Protein AF-A0A4C1TNI6-F1 (afdb_monomer)

Mean predicted aligned error: 6.92 Å

Radius of gyration: 25.31 Å; Cα contacts (8 Å, |Δi|>4): 437; chains: 1; bounding box: 67×44×68 Å

Foldseek 3Di:
DPDDPPPDPQAAPPQDPCCRPAQLSPADPDQLSVLQRHAPLLRLLLNVQCVVPVDNVCSVVSNVLSSLVSQLLVLLCVVPVVDRHLLVCLAQVNLVSSVVSLCVSQVQDPVVRAGPRLVSSVSSLVSSLSSLVSVLVVCVVVVVVPSNVRNVNSSVCSVPPCCPNRNVRSVVRVVVCVVPDDADAADPVLLVLLLVLLLVLLVVLLVVLVVHDDLVSLLSLLLSLQLNQCSVQVDFQVFRQADFPVQVVPKDQPPPPDDPVRVVPDDPVRVVVSRQKIKTWTQDPPRDIDITIDHNSSNSSLVSLVVCCVVLVQDPVLGGSQADRPDDPNGDRHDGNQVSQLVSLVVSPGPCSVNRGGDD

Secondary structure (DSSP, 8-state):
----S-S-----TT--HHIIIIIGGGS--SHHHHHHHT-HHHHHHHHHHHHH--STTTHHHHHHHHHHHHHHHHHHHHH-TT--SGGGG-SGGGHHHHHHHHHHHHTEETTTTEESSHHHHHHHHHHHHHHHHHHHHHHHHHT-HHHHHHHHHHHHHHHHHHIIIIIHHHHHHHHHHHHH---PPPPHHHHHHHHHHHHHHHHHHHHHHTTS--HHHHHHHHHHHHHHHHHHHT--HHHHTT-BHHHHHT-EEGGGG--HHHHHTS-HHHHHHHHT-EEEEEE-GGG-EEEEEE-HHHHHHHHHHHHTTTTTT--TT--BSSBPTT--TTS-SB--HHHHHHHHHHHTT-SSGGG-----

Structure (mmCIF, N/CA/C/O backbone):
data_AF-A0A4C1TNI6-F1
#
_entry.id   AF-A0A4C1TNI6-F1
#
loop_
_atom_site.group_PDB
_atom_site.id
_atom_site.type_symbol
_atom_site.label_atom_id
_atom_site.label_alt_id
_atom_site.label_comp_id
_atom_site.label_asym_id
_atom_site.label_entity_id
_atom_site.label_seq_id
_atom_site.pdbx_PDB_ins_code
_atom_site.Cartn_x
_atom_site.Cartn_y
_atom_site.Cartn_z
_atom_site.occupancy
_atom_site.B_iso_or_equiv
_atom_site.auth_seq_id
_atom_site.auth_comp_id
_atom_site.auth_asym_id
_atom_site.auth_atom_id
_atom_site.pdbx_PDB_model_num
ATOM 1 N N . MET A 1 1 ? -20.882 -6.731 -22.419 1.00 31.86 1 MET A N 1
ATOM 2 C CA . MET A 1 1 ? -21.912 -6.022 -21.626 1.00 31.86 1 MET A CA 1
ATOM 3 C C . MET A 1 1 ? -21.355 -5.667 -20.250 1.00 31.86 1 MET A C 1
ATOM 5 O O . MET A 1 1 ? -21.294 -6.528 -19.387 1.00 31.86 1 MET A O 1
ATOM 9 N N . ILE A 1 2 ? -20.896 -4.427 -20.049 1.00 31.27 2 ILE A N 1
ATOM 10 C CA . ILE A 1 2 ? -20.505 -3.897 -18.727 1.00 31.27 2 ILE A CA 1
ATOM 11 C C . ILE A 1 2 ? -21.470 -2.750 -18.425 1.00 31.27 2 ILE A C 1
ATOM 13 O O . ILE A 1 2 ? -21.132 -1.577 -18.548 1.00 31.27 2 ILE A O 1
ATOM 17 N N . SER A 1 3 ? -22.714 -3.102 -18.116 1.00 36.66 3 SER A N 1
ATOM 18 C CA . SER A 1 3 ? -23.681 -2.172 -17.536 1.00 36.66 3 SER A CA 1
ATOM 19 C C . SER A 1 3 ? -23.772 -2.441 -16.027 1.00 36.66 3 SER A C 1
ATOM 21 O O . SER A 1 3 ? -23.553 -3.565 -15.591 1.00 36.66 3 SER A O 1
ATOM 23 N N . SER A 1 4 ? -24.070 -1.400 -15.245 1.00 37.78 4 SER A N 1
ATOM 24 C CA . SER A 1 4 ? -24.489 -1.446 -13.827 1.00 37.78 4 SER A CA 1
ATOM 25 C C . SER A 1 4 ? -23.448 -1.554 -12.684 1.00 37.78 4 SER A C 1
ATOM 27 O O . SER A 1 4 ? -23.640 -2.269 -11.704 1.00 37.78 4 SER A O 1
ATOM 29 N N . ARG A 1 5 ? -22.389 -0.731 -12.684 1.00 43.97 5 ARG A N 1
ATOM 30 C CA . ARG A 1 5 ? -21.778 -0.272 -11.401 1.00 43.97 5 ARG A CA 1
ATOM 31 C C . ARG A 1 5 ? -21.954 1.220 -11.116 1.00 43.97 5 ARG A C 1
ATOM 33 O O . ARG A 1 5 ? -21.518 1.695 -10.075 1.00 43.97 5 ARG A O 1
ATOM 40 N N . ARG A 1 6 ? -22.581 1.957 -12.040 1.00 42.59 6 ARG A N 1
ATOM 41 C CA . ARG A 1 6 ? -22.865 3.397 -11.900 1.00 42.59 6 ARG A CA 1
ATOM 42 C C . ARG A 1 6 ? -24.124 3.702 -11.080 1.00 42.59 6 ARG A C 1
ATOM 44 O O . ARG A 1 6 ? -24.310 4.851 -10.706 1.00 42.59 6 ARG A O 1
ATOM 51 N N . LEU A 1 7 ? -24.946 2.701 -10.766 1.00 41.41 7 LEU A N 1
ATOM 52 C CA . LEU A 1 7 ? -26.106 2.864 -9.892 1.00 41.41 7 LEU A CA 1
ATOM 53 C C . LEU A 1 7 ? -25.631 2.817 -8.436 1.00 41.41 7 LEU A C 1
ATOM 55 O O . LEU A 1 7 ? -25.482 1.748 -7.850 1.00 41.41 7 LEU A O 1
ATOM 59 N N . THR A 1 8 ? -25.253 3.999 -7.942 1.00 47.88 8 THR A N 1
ATOM 60 C CA . THR A 1 8 ? -25.384 4.439 -6.544 1.00 47.88 8 THR A CA 1
ATOM 61 C C . THR A 1 8 ? -25.290 3.318 -5.512 1.00 47.88 8 THR A C 1
ATOM 63 O O . THR A 1 8 ? -26.292 2.776 -5.048 1.00 47.88 8 THR A O 1
ATOM 66 N N . GLN A 1 9 ? -24.067 2.996 -5.082 1.00 58.50 9 GLN A N 1
ATOM 67 C CA . GLN A 1 9 ? -23.918 2.401 -3.760 1.00 58.50 9 GLN A CA 1
ATOM 68 C C . GLN A 1 9 ? -24.394 3.454 -2.760 1.00 58.50 9 GLN A C 1
ATOM 70 O O . GLN A 1 9 ? -23.638 4.365 -2.435 1.00 58.50 9 GLN A O 1
ATOM 75 N N . TYR A 1 10 ? -25.652 3.345 -2.324 1.00 77.12 10 TYR A N 1
ATOM 76 C CA . TYR A 1 10 ? -26.163 4.098 -1.188 1.00 77.12 10 TYR A CA 1
ATOM 77 C C . TYR A 1 10 ? -25.150 3.927 -0.049 1.00 77.12 10 TYR A C 1
ATOM 79 O O . TYR A 1 10 ? -24.759 2.809 0.304 1.00 77.12 10 TYR A O 1
ATOM 87 N N . ILE A 1 11 ? -24.615 5.054 0.386 1.00 85.81 11 ILE A N 1
ATOM 88 C CA . ILE A 1 11 ? -23.618 5.240 1.433 1.00 85.81 11 ILE A CA 1
ATOM 89 C C . ILE A 1 11 ? -24.158 6.377 2.290 1.00 85.81 11 ILE A C 1
ATOM 91 O O . ILE A 1 11 ? -24.931 7.193 1.783 1.00 85.81 11 ILE A O 1
ATOM 95 N N . HIS A 1 12 ? -23.775 6.415 3.563 1.00 91.19 12 HIS A N 1
ATOM 96 C CA . HIS A 1 12 ? -24.146 7.496 4.469 1.00 91.19 12 HIS A CA 1
ATOM 97 C C . HIS A 1 12 ? -24.017 8.874 3.800 1.00 91.19 12 HIS A C 1
ATOM 99 O O . HIS A 1 12 ? -23.038 9.140 3.095 1.00 91.19 12 HIS A O 1
ATOM 105 N N . GLU A 1 13 ? -25.009 9.735 4.012 1.00 91.38 13 GLU A N 1
ATOM 106 C CA . GLU A 1 13 ? -25.153 11.016 3.311 1.00 91.38 13 GLU A CA 1
ATOM 107 C C . GLU A 1 13 ? -23.931 11.923 3.481 1.00 91.38 13 GLU A C 1
ATOM 109 O O . GLU A 1 13 ? -23.440 12.497 2.503 1.00 91.38 13 GLU A O 1
ATOM 114 N N . GLU A 1 14 ? -23.361 11.917 4.688 1.00 92.00 14 GLU A N 1
ATOM 115 C CA . GLU A 1 14 ? -22.153 12.660 5.035 1.00 92.00 14 GLU A CA 1
ATOM 116 C C . GLU A 1 14 ? -20.869 12.171 4.345 1.00 92.00 14 GLU A C 1
ATOM 118 O O . GLU A 1 14 ? -19.818 12.803 4.472 1.00 92.00 14 GLU A O 1
ATOM 123 N N . ALA A 1 15 ? -20.884 11.043 3.630 1.00 94.06 15 ALA A N 1
ATOM 124 C CA . ALA A 1 15 ? -19.698 10.590 2.916 1.00 94.06 15 ALA A CA 1
ATOM 125 C C . ALA A 1 15 ? -19.288 11.622 1.856 1.00 94.06 15 ALA A C 1
ATOM 127 O O . ALA A 1 15 ? -20.092 12.028 1.012 1.00 94.06 15 ALA A O 1
ATOM 128 N N . ASN A 1 16 ? -18.020 12.026 1.867 1.00 93.38 16 ASN A N 1
ATOM 129 C CA . ASN A 1 16 ? -17.512 12.984 0.898 1.00 93.38 16 ASN A CA 1
ATOM 130 C C . ASN A 1 16 ? -17.377 12.356 -0.501 1.00 93.38 16 ASN A C 1
ATOM 132 O O . ASN A 1 16 ? -17.439 11.132 -0.687 1.00 93.38 16 ASN A O 1
ATOM 136 N N . GLU A 1 17 ? -17.140 13.206 -1.501 1.00 91.12 17 GLU A N 1
ATOM 137 C CA . GLU A 1 17 ? -16.989 12.774 -2.893 1.00 91.12 17 GLU A CA 1
ATOM 138 C C . GLU A 1 17 ? -15.894 11.724 -3.072 1.00 91.12 17 GLU A C 1
ATOM 140 O O . GLU A 1 17 ? -16.024 10.808 -3.889 1.00 91.12 17 GLU A O 1
ATOM 145 N N . MET A 1 18 ? -14.817 11.791 -2.285 1.00 90.56 18 MET A N 1
ATOM 146 C CA . MET A 1 18 ? -13.737 10.823 -2.409 1.00 90.56 18 MET A CA 1
ATOM 147 C C . MET A 1 18 ? -14.132 9.434 -1.912 1.00 90.56 18 MET A C 1
ATOM 149 O O . MET A 1 18 ? -13.836 8.431 -2.579 1.00 90.56 18 MET A O 1
ATOM 153 N N . LEU A 1 19 ? -14.858 9.353 -0.797 1.00 92.00 19 LEU A N 1
ATOM 154 C CA . LEU A 1 19 ? -15.421 8.096 -0.329 1.00 92.00 19 LEU A CA 1
ATOM 155 C C . LEU A 1 19 ? -16.393 7.508 -1.353 1.00 92.00 19 LEU A C 1
ATOM 157 O O . LEU A 1 19 ? -16.222 6.345 -1.739 1.00 92.00 19 LEU A O 1
ATOM 161 N N . LYS A 1 20 ? -17.336 8.329 -1.832 1.00 91.31 20 LYS A N 1
ATOM 162 C CA . LYS A 1 20 ? -18.384 7.959 -2.796 1.00 91.31 20 LYS A CA 1
ATOM 163 C C . LYS A 1 20 ? -17.819 7.474 -4.131 1.00 91.31 20 LYS A C 1
ATOM 165 O O . LYS A 1 20 ? -18.278 6.471 -4.668 1.00 91.31 20 LYS A O 1
ATOM 170 N N . THR A 1 21 ? -16.799 8.146 -4.666 1.00 88.69 21 THR A N 1
ATOM 171 C CA . THR A 1 21 ? -16.350 7.928 -6.054 1.00 88.69 21 THR A CA 1
ATOM 172 C C . THR A 1 21 ? -15.063 7.124 -6.195 1.00 88.69 21 THR A C 1
ATOM 174 O O . THR A 1 21 ? -14.778 6.639 -7.292 1.00 88.69 21 THR A O 1
ATOM 177 N N . ARG A 1 22 ? -14.245 6.984 -5.142 1.00 88.25 22 ARG A N 1
ATOM 178 C CA . ARG A 1 22 ? -12.947 6.288 -5.229 1.00 88.25 22 ARG A CA 1
ATOM 179 C C . ARG A 1 22 ? -12.762 5.205 -4.185 1.00 88.25 22 ARG A C 1
ATOM 181 O O . ARG A 1 22 ? -12.181 4.176 -4.526 1.00 88.25 22 ARG A O 1
ATOM 188 N N . ILE A 1 23 ? -13.206 5.389 -2.945 1.00 91.38 23 ILE A N 1
ATOM 189 C CA . ILE A 1 23 ? -12.936 4.415 -1.877 1.00 91.38 23 ILE A CA 1
ATOM 190 C C . ILE A 1 23 ? -13.948 3.270 -1.909 1.00 91.38 23 ILE A C 1
ATOM 192 O O . ILE A 1 23 ? -13.543 2.135 -2.177 1.00 91.38 23 ILE A O 1
ATOM 196 N N . PHE A 1 24 ? -15.234 3.562 -1.699 1.00 91.62 24 PHE A N 1
ATOM 197 C CA . PHE A 1 24 ? -16.300 2.562 -1.573 1.00 91.62 24 PHE A CA 1
ATOM 198 C C . PHE A 1 24 ? -16.570 1.741 -2.838 1.00 91.62 24 PHE A C 1
ATOM 200 O O . PHE A 1 24 ? -16.651 0.518 -2.712 1.00 91.62 24 PHE A O 1
ATOM 207 N N . PRO A 1 25 ? -16.574 2.318 -4.057 1.00 90.44 25 PRO A N 1
ATOM 208 C CA . PRO A 1 25 ? -16.833 1.546 -5.278 1.00 90.44 25 PRO A CA 1
ATOM 209 C C . PRO A 1 25 ? -15.839 0.405 -5.541 1.00 90.44 25 PRO A C 1
ATOM 211 O O . PRO A 1 25 ? -16.108 -0.487 -6.345 1.00 90.44 25 PRO A O 1
ATOM 214 N N . VAL A 1 26 ? -14.666 0.453 -4.901 1.00 90.19 26 VAL A N 1
ATOM 215 C CA . VAL A 1 26 ? -13.590 -0.542 -5.037 1.00 90.19 26 VAL A CA 1
ATOM 216 C C . VAL A 1 26 ? -13.576 -1.527 -3.860 1.00 90.19 26 VAL A C 1
ATOM 218 O O . VAL A 1 26 ? -12.910 -2.560 -3.932 1.00 90.19 26 VAL A O 1
ATOM 221 N N . LEU A 1 27 ? -14.303 -1.244 -2.774 1.00 90.00 27 LEU A N 1
ATOM 222 C CA . LEU A 1 27 ? -14.448 -2.188 -1.671 1.00 90.00 27 LEU A CA 1
ATOM 223 C C . LEU A 1 27 ? -15.188 -3.446 -2.139 1.00 90.00 27 LEU A C 1
ATOM 225 O O . LEU A 1 27 ? -16.089 -3.401 -2.977 1.00 90.00 27 LEU A O 1
ATOM 229 N N . ARG A 1 28 ? -14.803 -4.594 -1.574 1.00 88.62 28 ARG A N 1
ATOM 230 C CA . ARG A 1 28 ? -15.519 -5.850 -1.799 1.00 88.62 28 ARG A CA 1
ATOM 231 C C . ARG A 1 28 ? -16.932 -5.716 -1.235 1.00 88.62 28 ARG A C 1
ATOM 233 O O . ARG A 1 28 ? -17.085 -5.297 -0.096 1.00 88.62 28 ARG A O 1
ATOM 240 N N . ASN A 1 29 ? -17.939 -6.110 -2.009 1.00 87.25 29 ASN A N 1
ATOM 241 C CA . ASN A 1 29 ? -19.312 -6.159 -1.521 1.00 87.25 29 ASN A CA 1
ATOM 242 C C . ASN A 1 29 ? -19.489 -7.385 -0.613 1.00 87.25 29 ASN A C 1
ATOM 244 O O . ASN A 1 29 ? -19.746 -8.488 -1.090 1.00 87.25 29 ASN A O 1
ATOM 248 N N . ASP A 1 30 ? -19.244 -7.210 0.680 1.00 91.75 30 ASP A N 1
ATOM 249 C CA . ASP A 1 30 ? -19.358 -8.245 1.704 1.00 91.75 30 ASP A CA 1
ATOM 250 C C . ASP A 1 30 ? -19.924 -7.679 3.013 1.00 91.75 30 ASP A C 1
ATOM 252 O O . ASP A 1 30 ? -20.145 -6.473 3.144 1.00 91.75 30 ASP A O 1
ATOM 256 N N . LYS A 1 31 ? -20.151 -8.564 3.995 1.00 92.62 31 LYS A N 1
ATOM 257 C CA . LYS A 1 31 ? -20.688 -8.188 5.311 1.00 92.62 31 LYS A CA 1
ATOM 258 C C . LYS A 1 31 ? -19.884 -7.050 5.953 1.00 92.62 31 LYS A C 1
ATOM 260 O O . LYS A 1 31 ? -20.481 -6.105 6.444 1.00 92.62 31 LYS A O 1
ATOM 265 N N . ILE A 1 32 ? -18.551 -7.085 5.849 1.00 93.69 32 ILE A N 1
ATOM 266 C CA . ILE A 1 32 ? -17.655 -6.055 6.403 1.00 93.69 32 ILE A CA 1
ATOM 267 C C . ILE A 1 32 ? -17.964 -4.683 5.800 1.00 93.69 32 ILE A C 1
ATOM 269 O O . ILE A 1 32 ? -18.095 -3.703 6.528 1.00 93.69 32 ILE A O 1
ATOM 273 N N . THR A 1 33 ? -18.071 -4.596 4.472 1.00 93.00 33 THR A N 1
ATOM 274 C CA . THR A 1 33 ? -18.373 -3.323 3.809 1.00 93.00 33 THR A CA 1
ATOM 275 C C . THR A 1 33 ? -19.787 -2.834 4.115 1.00 93.00 33 THR A C 1
ATOM 277 O O . THR A 1 33 ? -19.991 -1.628 4.206 1.00 93.00 33 THR A O 1
ATOM 280 N N . ASN A 1 34 ? -20.750 -3.728 4.340 1.00 91.62 34 ASN A N 1
ATOM 281 C CA . ASN A 1 34 ? -22.097 -3.328 4.748 1.00 91.62 34 ASN A CA 1
ATOM 282 C C . ASN A 1 34 ? -22.126 -2.754 6.172 1.00 91.62 34 ASN A C 1
ATOM 284 O O . ASN A 1 34 ? -22.767 -1.733 6.390 1.00 91.62 34 ASN A O 1
ATOM 288 N N . THR A 1 35 ? -21.356 -3.323 7.102 1.00 92.12 35 THR A N 1
ATOM 289 C CA . THR A 1 35 ? -21.270 -2.856 8.498 1.00 92.12 35 THR A CA 1
ATOM 290 C C . THR A 1 35 ? -20.732 -1.427 8.647 1.00 92.12 35 THR A C 1
ATOM 292 O O . THR A 1 35 ? -21.051 -0.751 9.625 1.00 92.12 35 THR A O 1
ATOM 295 N N . ILE A 1 36 ? -19.924 -0.961 7.690 1.00 94.50 36 ILE A N 1
ATOM 296 C CA . ILE A 1 36 ? -19.316 0.383 7.703 1.00 94.50 36 ILE A CA 1
ATOM 297 C C . ILE A 1 36 ? -20.066 1.409 6.845 1.00 94.50 36 ILE A C 1
ATOM 299 O O . ILE A 1 36 ? -19.806 2.600 6.953 1.00 94.50 36 ILE A O 1
ATOM 303 N N . ARG A 1 37 ? -20.946 0.961 5.944 1.00 91.69 37 ARG A N 1
ATOM 304 C CA . ARG A 1 37 ? -21.543 1.782 4.874 1.00 91.69 37 ARG A CA 1
ATOM 305 C C . ARG A 1 37 ? -22.432 2.914 5.387 1.00 91.69 37 ARG A C 1
ATOM 307 O O . ARG A 1 37 ? -22.483 3.969 4.759 1.00 91.69 37 ARG A O 1
ATOM 314 N N . TYR A 1 38 ? -23.108 2.669 6.502 1.00 92.12 38 TYR A N 1
ATOM 315 C CA . TYR A 1 38 ? -24.035 3.599 7.148 1.00 92.12 38 TYR A CA 1
ATOM 316 C C . TYR A 1 38 ? -23.627 3.915 8.588 1.00 92.12 38 TYR A C 1
ATOM 318 O O . TYR A 1 38 ? -24.429 4.417 9.362 1.00 92.12 38 TYR A O 1
ATOM 326 N N . ASP A 1 39 ? -22.389 3.595 8.966 1.00 95.75 39 ASP A N 1
ATOM 327 C CA . ASP A 1 39 ? -21.890 3.935 10.290 1.00 95.75 39 ASP A CA 1
ATOM 328 C C . ASP A 1 39 ? -21.347 5.366 10.285 1.00 95.75 39 ASP A C 1
ATOM 330 O O . ASP A 1 39 ? -20.314 5.634 9.669 1.00 95.75 39 ASP A O 1
ATOM 334 N N . ASP A 1 40 ? -22.055 6.263 10.968 1.00 94.88 40 ASP A N 1
ATOM 335 C CA . ASP A 1 40 ? -21.753 7.695 11.035 1.00 94.88 40 ASP A CA 1
ATOM 336 C C . ASP A 1 40 ? -20.272 7.975 11.353 1.00 94.88 40 ASP A C 1
ATOM 338 O O . ASP A 1 40 ? -19.549 8.600 10.571 1.00 94.88 40 ASP A O 1
ATOM 342 N N . LEU A 1 41 ? -19.765 7.424 12.460 1.00 96.88 41 LEU A N 1
ATOM 343 C CA . LEU A 1 41 ? -18.394 7.668 12.902 1.00 96.88 41 LEU A CA 1
ATOM 344 C C . LEU A 1 41 ? -17.362 7.091 11.924 1.00 96.88 41 LEU A C 1
ATOM 346 O O . LEU A 1 41 ? -16.375 7.758 11.601 1.00 96.88 41 LEU A O 1
ATOM 350 N N . LEU A 1 42 ? -17.560 5.870 11.422 1.00 97.31 42 LEU A N 1
ATOM 351 C CA . LEU A 1 42 ? -16.615 5.278 10.471 1.00 97.31 42 LEU A CA 1
ATOM 352 C C . LEU A 1 42 ? -16.590 6.028 9.135 1.00 97.31 42 LEU A C 1
ATOM 354 O O . LEU A 1 42 ? -15.520 6.142 8.527 1.00 97.31 42 LEU A O 1
ATOM 358 N N . ILE A 1 43 ? -17.720 6.585 8.700 1.00 97.25 43 ILE A N 1
ATOM 359 C CA . ILE A 1 43 ? -17.796 7.435 7.509 1.00 97.25 43 ILE A CA 1
ATOM 360 C C . ILE A 1 43 ? -17.082 8.763 7.754 1.00 97.25 43 ILE A C 1
ATOM 362 O O . ILE A 1 43 ? -16.182 9.117 6.988 1.00 97.25 43 ILE A O 1
ATOM 366 N N . LYS A 1 44 ? -17.375 9.447 8.863 1.00 96.50 44 LYS A N 1
ATOM 367 C CA . LYS A 1 44 ? -16.680 10.674 9.282 1.00 96.50 44 LYS A CA 1
ATOM 368 C C . LYS A 1 44 ? -15.168 10.470 9.411 1.00 96.50 44 LYS A C 1
ATOM 370 O O . LYS A 1 44 ? -14.373 11.342 9.045 1.00 96.50 44 LYS A O 1
ATOM 375 N N . PHE A 1 45 ? -14.740 9.315 9.915 1.00 97.44 45 PHE A N 1
ATOM 376 C CA . PHE A 1 45 ? -13.329 8.946 9.986 1.00 97.44 45 PHE A CA 1
ATOM 377 C C . PHE A 1 45 ? -12.737 8.668 8.597 1.00 97.44 45 PHE A C 1
ATOM 379 O O . PHE A 1 45 ? -11.631 9.123 8.295 1.00 97.44 45 PHE A O 1
ATOM 386 N N . GLY A 1 46 ? -13.478 7.981 7.726 1.00 96.38 46 GLY A N 1
ATOM 387 C CA . GLY A 1 46 ? -13.120 7.779 6.324 1.00 96.38 46 GLY A CA 1
ATOM 388 C C . GLY A 1 46 ? -12.927 9.094 5.564 1.00 96.38 46 GLY A C 1
ATOM 389 O O . GLY A 1 46 ? -11.931 9.228 4.851 1.00 96.38 46 GLY A O 1
ATOM 390 N N . ASN A 1 47 ? -13.806 10.078 5.778 1.00 95.56 47 ASN A N 1
ATOM 391 C CA . ASN A 1 47 ? -13.702 11.421 5.201 1.00 95.56 47 ASN A CA 1
ATOM 392 C C . ASN A 1 47 ? -12.370 12.067 5.596 1.00 95.56 47 ASN A C 1
ATOM 394 O O . ASN A 1 47 ? -11.558 12.383 4.725 1.00 95.56 47 ASN A O 1
ATOM 398 N N . LYS A 1 48 ? -12.075 12.112 6.904 1.00 95.25 48 LYS A N 1
ATOM 399 C CA . LYS A 1 48 ? -10.805 12.629 7.442 1.00 95.25 48 LYS A CA 1
ATOM 400 C C . LYS A 1 48 ? -9.584 11.930 6.838 1.00 95.25 48 LYS A C 1
ATOM 402 O O . LYS A 1 48 ? -8.577 12.571 6.536 1.00 95.25 48 LYS A O 1
ATOM 407 N N . LEU A 1 49 ? -9.634 10.605 6.679 1.00 94.81 49 LEU A N 1
ATOM 408 C CA . LEU A 1 49 ? -8.541 9.859 6.052 1.00 94.81 49 LEU A CA 1
ATOM 409 C C . LEU A 1 49 ? -8.382 10.218 4.573 1.00 94.81 49 LEU A C 1
ATOM 411 O O . LEU A 1 49 ? -7.253 10.345 4.112 1.00 94.81 49 LEU A O 1
ATOM 415 N N . SER A 1 50 ? -9.479 10.374 3.837 1.00 92.75 50 SER A N 1
ATOM 416 C CA . SER A 1 50 ? -9.440 10.694 2.408 1.00 92.75 50 SER A CA 1
ATOM 417 C C . SER A 1 50 ? -8.944 12.114 2.116 1.00 92.75 50 SER A C 1
ATOM 419 O O . SER A 1 50 ? -8.239 12.311 1.132 1.00 92.75 50 SER A O 1
ATOM 421 N N . GLU A 1 51 ? -9.220 13.073 3.002 1.00 91.69 51 GLU A N 1
ATOM 422 C CA . GLU A 1 51 ? -8.655 14.427 2.936 1.00 91.69 51 GLU A CA 1
ATOM 423 C C . GLU A 1 51 ? -7.152 14.412 3.222 1.00 91.69 51 GLU A C 1
ATOM 425 O O . GLU A 1 51 ? -6.360 15.014 2.501 1.00 91.69 51 GLU A O 1
ATOM 430 N N . LYS A 1 52 ? -6.736 13.659 4.249 1.00 90.12 52 LYS A N 1
ATOM 431 C CA . LYS A 1 52 ? -5.320 13.525 4.613 1.00 90.12 52 LYS A CA 1
ATOM 432 C C . LYS A 1 52 ? -4.500 12.794 3.545 1.00 90.12 52 LYS A C 1
ATOM 434 O O . LYS A 1 52 ? -3.319 13.087 3.365 1.00 90.12 52 LYS A O 1
ATOM 439 N N . TYR A 1 53 ? -5.092 11.795 2.896 1.00 88.12 53 TYR A N 1
ATOM 440 C CA . TYR A 1 53 ? -4.425 10.890 1.965 1.00 88.12 53 TYR A CA 1
ATOM 441 C C . TYR A 1 53 ? -5.016 11.018 0.558 1.00 88.12 53 TYR A C 1
ATOM 443 O O . TYR A 1 53 ? -5.715 10.125 0.080 1.00 88.12 53 TYR A O 1
ATOM 451 N N . SER A 1 54 ? -4.701 12.131 -0.103 1.00 81.38 54 SER A N 1
ATOM 452 C CA . SER A 1 54 ? -5.259 12.513 -1.407 1.00 81.38 54 SER A CA 1
ATOM 453 C C . SER A 1 54 ? -4.683 11.745 -2.603 1.00 81.38 54 SER A C 1
ATOM 455 O O . SER A 1 54 ? -5.237 11.779 -3.702 1.00 81.38 54 SER A O 1
ATOM 457 N N . LEU A 1 55 ? -3.556 11.048 -2.429 1.00 85.00 55 LEU A N 1
ATOM 458 C CA . LEU A 1 55 ? -2.898 10.360 -3.537 1.00 85.00 55 LEU A CA 1
ATOM 459 C C . LEU A 1 55 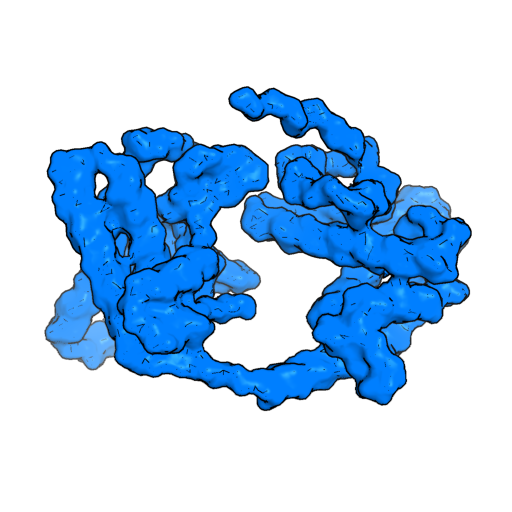? -3.574 9.019 -3.826 1.00 85.00 55 LEU A C 1
ATOM 461 O O . LEU A 1 55 ? -3.774 8.194 -2.934 1.00 85.00 55 LEU A O 1
ATOM 465 N N . SER A 1 56 ? -3.796 8.734 -5.110 1.00 84.25 56 SER A N 1
ATOM 466 C CA . SER A 1 56 ? -4.510 7.535 -5.579 1.00 84.25 56 SER A CA 1
ATOM 467 C C . SER A 1 56 ? -3.975 6.210 -5.017 1.00 84.25 56 SER A C 1
ATOM 469 O O . SER A 1 56 ? -4.742 5.285 -4.747 1.00 84.25 56 SER A O 1
ATOM 471 N N . HIS A 1 57 ? -2.660 6.106 -4.804 1.00 82.12 57 HIS A N 1
ATOM 472 C CA . HIS A 1 57 ? -2.021 4.912 -4.250 1.00 82.12 57 HIS A CA 1
ATOM 473 C C . HIS A 1 57 ? -2.263 4.731 -2.741 1.00 82.12 57 HIS A C 1
ATOM 475 O O . HIS A 1 57 ? -2.136 3.617 -2.237 1.00 82.12 57 HIS A O 1
ATOM 481 N N . GLN A 1 58 ? -2.620 5.795 -2.019 1.00 88.31 58 GLN A N 1
ATOM 482 C CA . GLN A 1 58 ? -2.919 5.759 -0.585 1.00 88.31 58 GLN A CA 1
ATOM 483 C C . GLN A 1 58 ? -4.359 5.315 -0.309 1.00 88.31 58 GLN A C 1
ATOM 485 O O . GLN A 1 58 ? -4.655 4.847 0.788 1.00 88.31 58 GLN A O 1
ATOM 490 N N . HIS A 1 59 ? -5.239 5.358 -1.312 1.00 91.00 59 HIS A N 1
ATOM 491 C CA . HIS A 1 59 ? -6.619 4.887 -1.190 1.00 91.00 59 HIS A CA 1
ATOM 492 C C . HIS A 1 59 ? -6.707 3.420 -0.733 1.00 91.00 59 HIS A C 1
ATOM 494 O O . HIS A 1 59 ? -7.625 3.061 -0.001 1.00 91.00 59 HIS A O 1
ATOM 500 N N . ASP A 1 60 ? -5.740 2.570 -1.101 1.00 90.12 60 ASP A N 1
ATOM 501 C CA . ASP A 1 60 ? -5.676 1.178 -0.627 1.00 90.12 60 ASP A CA 1
ATOM 502 C C . ASP A 1 60 ? -5.497 1.093 0.895 1.00 90.12 60 ASP A C 1
ATOM 504 O O . ASP A 1 60 ? -6.106 0.241 1.541 1.00 90.12 60 ASP A O 1
ATOM 508 N N . MET A 1 61 ? -4.706 2.000 1.476 1.00 92.25 61 MET A N 1
ATOM 509 C CA . MET A 1 61 ? -4.525 2.097 2.924 1.00 92.25 61 MET A CA 1
ATOM 510 C C . MET A 1 61 ? -5.833 2.516 3.601 1.00 92.25 61 MET A C 1
ATOM 512 O O . MET A 1 61 ? -6.245 1.875 4.563 1.00 92.25 61 MET A O 1
ATOM 516 N N . VAL A 1 62 ? -6.519 3.533 3.063 1.00 94.81 62 VAL A N 1
ATOM 517 C CA . VAL A 1 62 ? -7.818 3.994 3.586 1.00 94.81 62 VAL A CA 1
ATOM 518 C C . VAL A 1 62 ? -8.841 2.856 3.565 1.00 94.81 62 VAL A C 1
ATOM 520 O O . VAL A 1 62 ? -9.458 2.561 4.587 1.00 94.81 62 VAL A O 1
ATOM 523 N N . ARG A 1 63 ? -8.960 2.143 2.436 1.00 94.56 63 ARG A N 1
ATOM 524 C CA . ARG A 1 63 ? -9.825 0.957 2.311 1.00 94.56 63 ARG A CA 1
ATOM 525 C C . ARG A 1 63 ? -9.454 -0.130 3.316 1.00 94.56 63 ARG A C 1
ATOM 527 O O . ARG A 1 63 ? -10.342 -0.725 3.920 1.00 94.56 63 ARG A O 1
ATOM 534 N N . SER A 1 64 ? -8.160 -0.396 3.494 1.00 94.94 64 SER A N 1
ATOM 535 C CA . SER A 1 64 ? -7.669 -1.391 4.452 1.00 94.94 64 SER A CA 1
ATOM 536 C C . SER A 1 64 ? -8.055 -1.028 5.889 1.00 94.94 64 SER A C 1
ATOM 538 O O . SER A 1 64 ? -8.592 -1.875 6.599 1.00 94.94 64 SER A O 1
ATOM 540 N N . HIS A 1 65 ? -7.870 0.234 6.292 1.00 96.62 65 HIS A N 1
ATOM 541 C CA . HIS A 1 65 ? -8.251 0.723 7.619 1.00 96.62 65 HIS A CA 1
ATOM 542 C C . HIS A 1 65 ? -9.759 0.632 7.859 1.00 96.62 65 HIS A C 1
ATOM 544 O O . HIS A 1 65 ? -10.169 0.076 8.873 1.00 96.62 65 HIS A O 1
ATOM 550 N N . LEU A 1 66 ? -10.582 1.104 6.916 1.00 96.62 66 LEU A N 1
ATOM 551 C CA . LEU A 1 66 ? -12.041 1.026 7.036 1.00 96.62 66 LEU A CA 1
ATOM 552 C C . LEU A 1 66 ? -12.524 -0.424 7.136 1.00 96.62 66 LEU A C 1
ATOM 554 O O . LEU A 1 66 ? -13.348 -0.749 7.985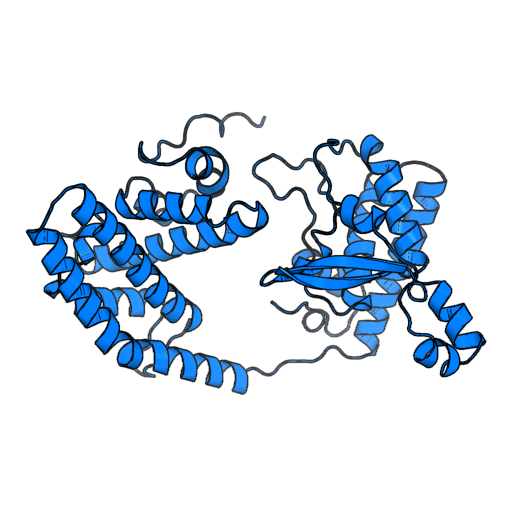 1.00 96.62 66 LEU A O 1
ATOM 558 N N . ARG A 1 67 ? -11.973 -1.330 6.321 1.00 96.50 67 ARG A N 1
ATOM 559 C CA . ARG A 1 67 ? -12.316 -2.758 6.402 1.00 96.50 67 ARG A CA 1
ATOM 560 C C . ARG A 1 67 ? -11.837 -3.399 7.697 1.00 96.50 67 ARG A C 1
ATOM 562 O O . ARG A 1 67 ? -12.506 -4.291 8.202 1.00 96.50 67 ARG A O 1
ATOM 569 N N . LEU A 1 68 ? -10.685 -2.990 8.222 1.00 97.56 68 LEU A N 1
ATOM 570 C CA . LEU A 1 68 ? -10.188 -3.491 9.498 1.00 97.56 68 LEU A CA 1
ATOM 571 C C . LEU A 1 68 ? -11.089 -3.043 10.659 1.00 97.56 68 LEU A C 1
ATOM 573 O O . LEU A 1 68 ? -11.470 -3.879 11.473 1.00 97.56 68 LEU A O 1
ATOM 577 N N . LEU A 1 69 ? -11.515 -1.779 10.667 1.00 97.94 69 LEU A N 1
ATOM 578 C CA . LEU A 1 69 ? -12.515 -1.269 11.609 1.00 97.94 69 LEU A CA 1
ATOM 579 C C . LEU A 1 69 ? -13.863 -1.984 11.459 1.00 97.94 69 LEU A C 1
ATOM 581 O O . LEU A 1 69 ? -14.474 -2.338 12.459 1.00 97.94 69 LEU A O 1
ATOM 585 N N . GLY A 1 70 ? -14.293 -2.287 10.231 1.00 96.81 70 GLY A N 1
ATOM 586 C CA . GLY A 1 70 ? -15.502 -3.077 9.985 1.00 96.81 70 GLY A CA 1
ATOM 587 C C . GLY A 1 70 ? -15.422 -4.507 10.532 1.00 96.81 70 GLY A C 1
ATOM 588 O O . GLY A 1 70 ? -16.398 -5.001 11.086 1.00 96.81 70 GLY A O 1
ATOM 589 N N . ARG A 1 71 ? -14.257 -5.170 10.432 1.00 97.25 71 ARG A N 1
ATOM 590 C CA . ARG A 1 71 ? -14.035 -6.488 11.062 1.00 97.25 71 ARG A CA 1
ATOM 591 C C . ARG A 1 71 ? -14.117 -6.404 12.581 1.00 97.25 71 ARG A C 1
ATOM 593 O O . ARG A 1 71 ? -14.748 -7.257 13.188 1.00 97.25 71 ARG A O 1
ATOM 600 N N . PHE A 1 72 ? -13.508 -5.374 13.165 1.00 97.88 72 PHE A N 1
ATOM 601 C CA . PHE A 1 72 ? -13.610 -5.112 14.597 1.00 97.88 72 PHE A CA 1
ATOM 602 C C . PHE A 1 72 ? -15.051 -4.860 15.031 1.00 97.88 72 PHE A C 1
ATOM 604 O O . PHE A 1 72 ? -15.509 -5.509 15.961 1.00 97.88 72 PHE A O 1
ATOM 611 N N . LYS A 1 73 ? -15.788 -4.004 14.316 1.00 96.44 73 LYS A N 1
ATOM 612 C CA . LYS A 1 73 ? -17.199 -3.733 14.606 1.00 96.44 73 LYS A CA 1
ATOM 613 C C . LYS A 1 73 ? -18.031 -5.015 14.582 1.00 96.44 73 LYS A C 1
ATOM 615 O O . LYS A 1 73 ? -18.815 -5.238 15.490 1.00 96.44 73 LYS A O 1
ATOM 620 N N . LEU A 1 74 ? -17.834 -5.874 13.581 1.00 95.62 74 LEU A N 1
ATOM 621 C CA . LEU A 1 74 ? -18.525 -7.165 13.506 1.00 95.62 74 LEU A CA 1
ATOM 622 C C . LEU A 1 74 ? -18.207 -8.081 14.694 1.00 95.62 74 LEU A C 1
ATOM 624 O O . LEU A 1 74 ? -19.131 -8.633 15.280 1.00 95.62 74 LEU A O 1
ATOM 628 N N . ALA A 1 75 ? -16.929 -8.227 15.057 1.00 96.31 75 ALA A N 1
ATOM 629 C CA . ALA A 1 75 ? -16.538 -9.019 16.225 1.00 96.31 75 ALA A CA 1
ATOM 630 C C . ALA A 1 75 ? -17.145 -8.447 17.517 1.00 96.31 75 ALA A C 1
ATOM 632 O O . ALA A 1 75 ? -17.686 -9.182 18.335 1.00 96.31 75 ALA A O 1
ATOM 633 N N . PHE A 1 76 ? -17.139 -7.121 17.662 1.00 96.12 76 PHE A N 1
ATOM 634 C CA . PHE A 1 76 ? -17.710 -6.446 18.822 1.00 96.12 76 PHE A CA 1
ATOM 635 C C . PHE A 1 76 ? -19.230 -6.639 18.929 1.00 96.12 76 PHE A C 1
ATOM 637 O O . PHE A 1 76 ? -19.718 -6.979 20.000 1.00 96.12 76 PHE A O 1
ATOM 644 N N . ILE A 1 77 ? -19.977 -6.497 17.828 1.00 93.94 77 ILE A N 1
ATOM 645 C CA . ILE A 1 77 ? -21.434 -6.725 17.801 1.00 93.94 77 ILE A CA 1
ATOM 646 C C . ILE A 1 77 ? -21.776 -8.162 18.216 1.00 93.94 77 ILE A C 1
ATOM 648 O O . ILE A 1 77 ? -22.749 -8.378 18.933 1.00 93.94 77 ILE A O 1
ATOM 652 N N . ASN A 1 78 ? -20.970 -9.148 17.813 1.00 93.12 78 ASN A N 1
ATOM 653 C CA . ASN A 1 78 ? -21.190 -10.537 18.219 1.00 93.12 78 ASN A CA 1
ATOM 654 C C . ASN A 1 78 ? -21.027 -10.740 19.736 1.00 93.12 78 ASN A C 1
ATOM 656 O O . ASN A 1 78 ? -21.709 -11.586 20.309 1.00 93.12 78 ASN A O 1
ATOM 660 N N . LEU A 1 79 ? -20.142 -9.974 20.384 1.00 92.94 79 LEU A N 1
ATOM 661 C CA . LEU A 1 79 ? -19.947 -10.004 21.838 1.00 92.94 79 LEU A CA 1
ATOM 662 C C . LEU A 1 79 ? -21.017 -9.192 22.580 1.00 92.94 79 LEU A C 1
ATOM 664 O O . LEU A 1 79 ? -21.480 -9.597 23.645 1.00 92.94 79 LEU A O 1
ATOM 668 N N . CYS A 1 80 ? -21.423 -8.054 22.016 1.00 92.25 80 CYS A N 1
ATOM 669 C CA . CYS A 1 80 ? -22.377 -7.124 22.610 1.00 92.25 80 CYS A CA 1
ATOM 670 C C . CYS A 1 80 ? -23.461 -6.723 21.592 1.00 92.25 80 CYS A C 1
ATOM 672 O O . CYS A 1 80 ? -23.399 -5.621 21.043 1.00 92.25 80 CYS A O 1
ATOM 674 N N . PRO A 1 81 ? -24.508 -7.550 21.383 1.00 90.06 81 PRO A N 1
ATOM 675 C CA . PRO A 1 81 ? -25.522 -7.306 20.347 1.00 90.06 81 PRO A CA 1
ATOM 676 C C . PRO A 1 81 ? -26.348 -6.027 20.526 1.00 90.06 81 PRO A C 1
ATOM 678 O O . PRO A 1 81 ? -27.008 -5.591 19.593 1.00 90.06 81 PRO A O 1
ATOM 681 N N . LYS A 1 82 ? -26.329 -5.427 21.725 1.00 89.00 82 LYS A N 1
ATOM 682 C CA . LYS A 1 82 ? -27.029 -4.169 22.036 1.00 89.00 82 LYS A CA 1
ATOM 683 C C . LYS A 1 82 ? -26.358 -2.930 21.434 1.00 89.00 82 LYS A C 1
ATOM 685 O O . LYS A 1 82 ? -26.952 -1.861 21.467 1.00 89.00 82 LYS A O 1
ATOM 690 N N . VAL A 1 83 ? -25.111 -3.051 20.983 1.00 88.69 83 VAL A N 1
ATOM 691 C CA . VAL A 1 83 ? -24.341 -1.952 20.398 1.00 88.69 83 VAL A CA 1
ATOM 692 C C . VAL A 1 83 ? -24.377 -2.095 18.886 1.00 88.69 83 VAL A C 1
ATOM 694 O O . VAL A 1 83 ? -23.869 -3.078 18.355 1.00 88.69 83 VAL A O 1
ATOM 697 N N . GLU A 1 84 ? -24.941 -1.115 18.186 1.00 88.00 84 GLU A N 1
ATOM 698 C CA . GLU A 1 84 ? -25.099 -1.161 16.727 1.00 88.00 84 GLU A CA 1
ATOM 699 C C . GLU A 1 84 ? -24.171 -0.176 16.010 1.00 88.00 84 GLU A C 1
ATOM 701 O O . GLU A 1 84 ? -23.669 -0.457 14.912 1.00 88.00 84 GLU A O 1
ATOM 706 N N . LEU A 1 85 ? -23.910 0.980 16.625 1.00 92.81 85 LEU A N 1
ATOM 707 C CA . LEU A 1 85 ? -23.093 2.047 16.058 1.00 92.81 85 LEU A CA 1
ATOM 708 C C . LEU A 1 85 ? -21.684 2.023 16.647 1.00 92.81 85 LEU A C 1
ATOM 710 O O . LEU A 1 85 ? -21.483 1.851 17.846 1.00 92.81 85 LEU A O 1
ATOM 714 N N . PHE A 1 86 ? -20.673 2.285 15.814 1.00 95.75 86 PHE A N 1
ATOM 715 C CA . PHE A 1 86 ? -19.279 2.269 16.263 1.00 95.75 86 PHE A CA 1
ATOM 716 C C . PHE A 1 86 ? -19.005 3.284 17.376 1.00 95.75 86 PHE A C 1
ATOM 718 O O . PHE A 1 86 ? -18.162 3.041 18.229 1.00 95.75 86 PHE A O 1
ATOM 725 N N . LYS A 1 87 ? -19.707 4.423 17.395 1.00 95.62 87 LYS A N 1
ATOM 726 C CA . LYS A 1 87 ? -19.531 5.456 18.430 1.00 95.62 87 LYS A CA 1
ATOM 727 C C . LYS A 1 87 ? -19.942 4.997 19.835 1.00 95.62 87 LYS A C 1
ATOM 729 O O . LYS A 1 87 ? -19.477 5.568 20.813 1.00 95.62 87 LYS A O 1
ATOM 734 N N . GLU A 1 88 ? -20.781 3.971 19.946 1.00 94.88 88 GLU A N 1
ATOM 735 C CA . GLU A 1 88 ? -21.308 3.493 21.230 1.00 94.88 88 GLU A CA 1
ATOM 736 C C . GLU A 1 88 ? -20.305 2.629 21.997 1.00 94.88 88 GLU A C 1
ATOM 738 O O . GLU A 1 88 ? -20.476 2.428 23.196 1.00 94.88 88 GLU A O 1
ATOM 743 N N . ILE A 1 89 ? -19.238 2.156 21.337 1.00 95.75 89 ILE A N 1
ATOM 744 C CA . ILE A 1 89 ? -18.179 1.376 21.994 1.00 95.75 89 ILE A CA 1
ATOM 745 C C . ILE A 1 89 ? -17.392 2.216 23.010 1.00 95.75 89 ILE A C 1
ATOM 747 O O . ILE A 1 89 ? -16.775 1.658 23.910 1.00 95.75 89 ILE A O 1
ATOM 751 N N . TYR A 1 90 ? -17.407 3.550 22.873 1.00 96.56 90 TYR A N 1
ATOM 752 C CA . TYR A 1 90 ? -16.644 4.496 23.698 1.00 96.56 90 TYR A CA 1
ATOM 753 C C . TYR A 1 90 ? -17.294 4.762 25.063 1.00 96.56 90 TYR A C 1
ATOM 755 O O . TYR A 1 90 ? -17.258 5.881 25.561 1.00 96.56 90 TYR A O 1
ATOM 763 N N . LYS A 1 91 ? -17.897 3.736 25.667 1.00 95.31 91 LYS A N 1
ATOM 764 C CA . LYS A 1 91 ? -18.361 3.769 27.055 1.00 95.31 91 LYS A CA 1
ATOM 765 C C . LYS A 1 91 ? -17.334 3.059 27.930 1.00 95.31 91 LYS A C 1
ATOM 767 O O . LYS A 1 91 ? -16.962 1.936 27.580 1.00 95.31 91 LYS A O 1
ATOM 772 N N . PRO A 1 92 ? -16.911 3.619 29.077 1.00 95.12 92 PRO A N 1
ATOM 773 C CA . PRO A 1 92 ? -15.881 3.006 29.917 1.00 95.12 92 PRO A CA 1
ATOM 774 C C . PRO A 1 92 ? -16.199 1.557 30.308 1.00 95.12 92 PRO A C 1
ATOM 776 O O . PRO A 1 92 ? -15.312 0.707 30.313 1.00 95.12 92 PRO A O 1
ATOM 779 N N . GLN A 1 93 ? -17.479 1.233 30.536 1.00 94.56 93 GLN A N 1
ATOM 780 C CA . GLN A 1 93 ? -17.895 -0.126 30.909 1.00 94.56 93 GLN A CA 1
ATOM 781 C C . GLN A 1 93 ? -17.651 -1.163 29.796 1.00 94.56 93 GLN A C 1
ATOM 783 O O . GLN A 1 93 ? -17.501 -2.346 30.086 1.00 94.56 93 GLN A O 1
ATOM 788 N N . LEU A 1 94 ? -17.582 -0.730 28.533 1.00 95.25 94 LEU A N 1
ATOM 789 C CA . LEU A 1 94 ? -17.362 -1.586 27.362 1.00 95.25 94 LEU A CA 1
ATOM 790 C C . LEU A 1 94 ? -15.876 -1.748 27.002 1.00 95.25 94 LEU A C 1
ATOM 792 O O . LEU A 1 94 ? -15.548 -2.405 26.009 1.00 95.25 94 LEU A O 1
ATOM 796 N N . TYR A 1 95 ? -14.964 -1.173 27.793 1.00 95.25 95 TYR A N 1
ATOM 797 C CA . TYR A 1 95 ? -13.520 -1.254 27.568 1.00 95.25 95 TYR A CA 1
ATOM 798 C C . TYR A 1 95 ? -13.031 -2.703 27.420 1.00 95.25 95 TYR A C 1
ATOM 800 O O . TYR A 1 95 ? -12.394 -3.064 26.425 1.00 95.25 95 TYR A O 1
ATOM 808 N N . ASN A 1 96 ? -13.390 -3.560 28.377 1.00 94.38 96 ASN A N 1
ATOM 809 C CA . ASN A 1 96 ? -12.949 -4.953 28.390 1.00 94.38 96 ASN A CA 1
ATOM 810 C C . ASN A 1 96 ? -13.463 -5.730 27.173 1.00 94.38 96 ASN A C 1
ATOM 812 O O . ASN A 1 96 ? -12.740 -6.554 26.608 1.00 94.38 96 ASN A O 1
ATOM 816 N N . ASP A 1 97 ? -14.684 -5.445 26.723 1.00 95.88 97 ASP A N 1
ATOM 817 C CA . ASP A 1 97 ? -15.260 -6.091 25.545 1.00 95.88 97 ASP A CA 1
ATOM 818 C C . ASP A 1 97 ? -14.621 -5.577 24.248 1.00 95.88 97 ASP A C 1
ATOM 820 O O . ASP A 1 97 ? -14.392 -6.360 23.323 1.00 95.88 97 ASP A O 1
ATOM 824 N N . CYS A 1 98 ? -14.188 -4.310 24.209 1.00 95.50 98 CYS A N 1
ATOM 825 C CA . CYS A 1 98 ? -13.372 -3.789 23.110 1.00 95.50 98 CYS A CA 1
ATOM 826 C C . CYS A 1 98 ? -12.037 -4.537 23.006 1.00 95.50 98 CYS A C 1
ATOM 828 O O . CYS A 1 98 ? -11.616 -4.914 21.909 1.00 95.50 98 CYS A O 1
ATOM 830 N N . VAL A 1 99 ? -11.372 -4.793 24.137 1.00 95.25 99 VAL A N 1
ATOM 831 C CA . VAL A 1 99 ? -10.117 -5.560 24.163 1.00 95.25 99 VAL A CA 1
ATOM 832 C C . VAL A 1 99 ? -10.341 -7.003 23.699 1.00 95.25 99 VAL A C 1
ATOM 834 O O . VAL A 1 99 ? -9.542 -7.513 22.908 1.00 95.25 99 VAL A O 1
ATOM 837 N N . LYS A 1 100 ? -11.434 -7.654 24.123 1.00 94.94 100 LYS A N 1
ATOM 838 C CA . LYS A 1 100 ? -11.802 -9.007 23.662 1.00 94.94 100 LYS A CA 1
ATOM 839 C C . LYS A 1 100 ? -12.043 -9.049 22.150 1.00 94.94 100 LYS A C 1
ATOM 841 O O . LYS A 1 100 ? -11.439 -9.882 21.475 1.00 94.94 100 LYS A O 1
ATOM 846 N N . ALA A 1 101 ? -12.832 -8.120 21.606 1.00 96.62 101 ALA A N 1
ATOM 847 C CA . ALA A 1 101 ? -13.092 -8.031 20.166 1.00 96.62 101 ALA A CA 1
ATOM 848 C C . ALA A 1 101 ? -11.799 -7.804 19.362 1.00 96.62 101 ALA A C 1
ATOM 850 O O . ALA A 1 101 ? -11.574 -8.422 18.320 1.00 96.62 101 ALA A O 1
ATOM 851 N N . LEU A 1 102 ? -10.904 -6.938 19.853 1.00 96.12 102 LEU A N 1
ATOM 852 C CA . LEU A 1 102 ? -9.602 -6.701 19.226 1.00 96.12 102 LEU A CA 1
ATOM 853 C C . LEU A 1 102 ? -8.747 -7.973 19.218 1.00 96.12 102 LEU A C 1
ATOM 855 O O . LEU A 1 102 ? -8.150 -8.301 18.186 1.00 96.12 102 LEU A O 1
ATOM 859 N N . ARG A 1 103 ? -8.691 -8.691 20.346 1.00 95.12 103 ARG A N 1
ATOM 860 C CA . ARG A 1 103 ? -7.991 -9.977 20.483 1.00 95.12 103 ARG A CA 1
ATOM 861 C C . ARG A 1 103 ? -8.527 -11.029 19.515 1.00 95.12 103 ARG A C 1
ATOM 863 O O . ARG A 1 103 ? -7.729 -11.674 18.842 1.00 95.12 103 ARG A O 1
ATOM 870 N N . GLU A 1 104 ? -9.841 -11.139 19.365 1.00 95.75 104 GLU A N 1
ATOM 871 C CA . GLU A 1 104 ? -10.460 -12.042 18.390 1.00 95.75 104 GLU A CA 1
ATOM 872 C C . GLU A 1 104 ? -9.996 -11.730 16.955 1.00 95.75 104 GLU A C 1
ATOM 874 O O . GLU A 1 104 ? -9.454 -12.593 16.263 1.00 95.75 104 GLU A O 1
ATOM 879 N N . VAL A 1 105 ? -10.107 -10.470 16.519 1.00 96.31 105 VAL A N 1
ATOM 880 C CA . VAL A 1 105 ? -9.756 -10.061 15.142 1.00 96.31 105 VAL A CA 1
ATOM 881 C C . VAL A 1 105 ? -8.264 -10.221 14.842 1.00 96.31 105 VAL A C 1
ATOM 883 O O . VAL A 1 105 ? -7.872 -10.469 13.699 1.00 96.31 105 VAL A O 1
ATOM 886 N N . SER A 1 106 ? -7.417 -10.056 15.856 1.00 94.25 106 SER A N 1
ATOM 887 C CA . SER A 1 106 ? -5.964 -10.219 15.747 1.00 94.25 106 SER A CA 1
ATOM 888 C C . SER A 1 106 ? -5.488 -11.665 15.939 1.00 94.25 106 SER A C 1
ATOM 890 O O . SER A 1 106 ? -4.297 -11.938 15.755 1.00 94.25 106 SER A O 1
ATOM 892 N N . GLY A 1 107 ? -6.405 -12.597 16.227 1.00 93.88 107 GLY A N 1
ATOM 893 C CA . GLY A 1 107 ? -6.117 -14.016 16.414 1.00 93.88 107 GLY A CA 1
ATOM 894 C C . GLY A 1 107 ? -5.293 -14.285 17.668 1.00 93.88 107 GLY A C 1
ATOM 895 O O . GLY A 1 107 ? -4.2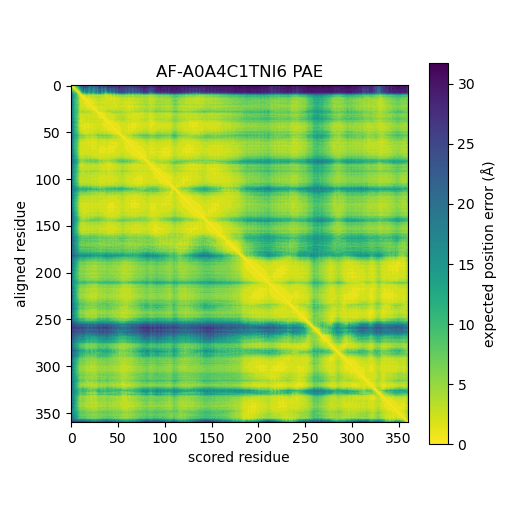58 -14.941 17.581 1.00 93.88 107 GLY A O 1
ATOM 896 N N . TRP A 1 108 ? -5.708 -13.716 18.797 1.00 92.56 108 TRP A N 1
ATOM 897 C CA . TRP A 1 108 ? -5.138 -13.992 20.112 1.00 92.56 108 TRP A CA 1
ATOM 898 C C . TRP A 1 108 ? -5.317 -15.465 20.495 1.00 92.56 108 TRP A C 1
ATOM 900 O O . TRP A 1 108 ? -6.430 -15.988 20.462 1.00 92.56 108 TRP A O 1
ATOM 910 N N . ASP A 1 109 ? -4.225 -16.117 20.882 1.00 89.44 109 ASP A N 1
ATOM 911 C CA . ASP A 1 109 ? -4.238 -17.477 21.417 1.00 89.44 109 ASP A CA 1
ATOM 912 C C . ASP A 1 109 ? -4.223 -17.421 22.949 1.00 89.44 109 ASP A C 1
ATOM 914 O O . ASP A 1 109 ? -3.306 -16.855 23.549 1.00 89.44 109 ASP A O 1
ATOM 918 N N . ASN A 1 110 ? -5.233 -18.006 23.595 1.00 87.06 110 ASN A N 1
ATOM 919 C CA . ASN A 1 110 ? -5.327 -18.006 25.056 1.00 87.06 110 ASN A CA 1
ATOM 920 C C . ASN A 1 110 ? -4.302 -18.929 25.730 1.00 87.06 110 ASN A C 1
ATOM 922 O O . ASN A 1 110 ? -3.952 -18.675 26.878 1.00 87.06 110 ASN A O 1
ATOM 926 N N . ASN A 1 111 ? -3.801 -19.952 25.034 1.00 85.25 111 ASN A N 1
ATOM 927 C CA . ASN A 1 111 ? -2.829 -20.894 25.584 1.00 85.25 111 ASN A CA 1
ATOM 928 C C . ASN A 1 111 ? -1.417 -20.315 25.492 1.00 85.25 111 ASN A C 1
ATOM 930 O O . ASN A 1 111 ? -0.669 -20.312 26.464 1.00 85.25 111 ASN A O 1
ATOM 934 N N . MET A 1 112 ? -1.058 -19.803 24.313 1.00 81.31 112 MET A N 1
ATOM 935 C CA . MET A 1 112 ? 0.279 -19.257 24.056 1.00 81.31 112 MET A CA 1
ATOM 936 C C . MET A 1 112 ? 0.420 -17.779 24.448 1.00 81.31 112 MET A C 1
ATOM 938 O O . MET A 1 112 ? 1.532 -17.262 24.483 1.00 81.31 112 MET A O 1
ATOM 942 N N . MET A 1 113 ? -0.691 -17.093 24.739 1.00 84.50 113 MET A N 1
ATOM 943 C CA . MET A 1 113 ? -0.739 -15.673 25.113 1.00 84.50 113 MET A CA 1
ATOM 944 C C . MET A 1 113 ? -0.062 -14.733 24.099 1.00 84.50 113 MET A C 1
ATOM 946 O O . MET A 1 113 ? 0.569 -13.743 24.481 1.00 84.50 113 MET A O 1
ATOM 950 N N . TRP A 1 114 ? -0.230 -15.027 22.810 1.00 85.06 114 TRP A N 1
ATOM 951 C CA . TRP A 1 114 ? 0.361 -14.293 21.686 1.00 85.06 114 TRP A CA 1
ATOM 952 C C . TRP A 1 114 ? -0.669 -13.994 20.591 1.00 85.06 114 TRP A C 1
ATOM 954 O O . TRP A 1 114 ? -1.744 -14.599 20.528 1.00 85.06 114 TRP A O 1
ATOM 964 N N . PHE A 1 115 ? -0.337 -13.064 19.699 1.00 89.12 115 PHE A N 1
ATOM 965 C CA . PHE A 1 115 ? -1.147 -12.719 18.535 1.00 89.12 115 PHE A CA 1
ATOM 966 C C . PHE A 1 115 ? -0.688 -13.466 17.280 1.00 89.12 115 PHE A C 1
ATOM 968 O O . PHE A 1 115 ? 0.441 -13.300 16.820 1.00 89.12 115 PHE A O 1
ATOM 975 N N . LYS A 1 116 ? -1.613 -14.156 16.600 1.00 88.56 116 LYS A N 1
ATOM 976 C CA . LYS A 1 116 ? -1.373 -14.682 15.243 1.00 88.56 116 LYS A CA 1
ATOM 977 C C . LYS A 1 116 ? -1.090 -13.569 14.232 1.00 88.56 116 LYS A C 1
ATOM 979 O O . LYS A 1 116 ? -0.353 -13.764 13.268 1.00 88.56 116 LYS A O 1
ATOM 984 N N . SER A 1 117 ? -1.712 -12.401 14.406 1.00 90.56 117 SER A N 1
ATOM 985 C CA . SER A 1 117 ? -1.515 -11.224 13.553 1.00 90.56 117 SER A CA 1
ATOM 986 C C . SER A 1 117 ? -1.146 -9.982 14.377 1.00 90.56 117 SER A C 1
ATOM 988 O O . SER A 1 117 ? -1.963 -9.067 14.512 1.00 90.56 117 SER A O 1
ATOM 990 N N . PRO A 1 118 ? 0.103 -9.875 14.874 1.00 90.25 118 PRO A N 1
ATOM 991 C CA . PRO A 1 118 ? 0.509 -8.779 15.761 1.00 90.25 118 PRO A CA 1
ATOM 992 C C . PRO A 1 118 ? 0.377 -7.387 15.124 1.00 90.25 118 PRO A C 1
ATOM 994 O O . PRO A 1 118 ? -0.034 -6.422 15.765 1.00 90.25 118 PRO A O 1
ATOM 997 N N . ALA A 1 119 ? 0.649 -7.281 13.818 1.00 90.56 119 ALA A N 1
ATOM 998 C CA . ALA A 1 119 ? 0.488 -6.030 13.074 1.00 90.56 119 ALA A CA 1
ATOM 999 C C . ALA A 1 119 ? -0.979 -5.563 13.003 1.00 90.56 119 ALA A C 1
ATOM 1001 O O . ALA A 1 119 ? -1.245 -4.360 12.959 1.00 90.56 119 ALA A O 1
ATOM 1002 N N . VAL A 1 120 ? -1.935 -6.502 13.001 1.00 94.50 120 VAL A N 1
ATOM 1003 C CA . VAL A 1 120 ? -3.371 -6.196 13.037 1.00 94.50 120 VAL A CA 1
ATOM 1004 C C . VAL A 1 120 ? -3.753 -5.651 14.408 1.00 94.50 120 VAL A C 1
ATOM 1006 O O . VAL A 1 120 ? -4.439 -4.633 14.458 1.00 94.50 120 VAL A O 1
ATOM 1009 N N . ALA A 1 121 ? -3.251 -6.259 15.491 1.00 94.12 121 ALA A N 1
ATOM 1010 C CA . ALA A 1 121 ? -3.465 -5.777 16.855 1.00 94.12 121 ALA A CA 1
ATOM 1011 C C . ALA A 1 121 ? -2.991 -4.322 17.012 1.00 94.12 121 ALA A C 1
ATOM 1013 O O . ALA A 1 121 ? -3.790 -3.450 17.334 1.00 94.12 121 ALA A O 1
ATOM 1014 N N . GLN A 1 122 ? -1.736 -4.027 16.652 1.00 92.81 122 GLN A N 1
ATOM 1015 C CA . GLN A 1 122 ? -1.185 -2.662 16.707 1.00 92.81 122 GLN A CA 1
ATOM 1016 C C . GLN A 1 122 ? -1.975 -1.663 15.852 1.00 92.81 122 GLN A C 1
ATOM 1018 O O . GLN A 1 122 ? -2.230 -0.526 16.262 1.00 92.81 122 GLN A O 1
ATOM 1023 N N . SER A 1 123 ? -2.370 -2.082 14.646 1.00 94.75 123 SER A N 1
ATOM 1024 C CA . SER A 1 123 ? -3.150 -1.234 13.744 1.00 94.75 123 SER A CA 1
ATOM 1025 C C . SER A 1 123 ? -4.520 -0.914 14.337 1.00 94.75 123 SER A C 1
ATOM 1027 O O . SER A 1 123 ? -4.914 0.250 14.328 1.00 94.75 123 SER A O 1
ATOM 1029 N N . LEU A 1 124 ? -5.226 -1.905 14.889 1.00 96.56 124 LEU A N 1
ATOM 1030 C CA . LEU A 1 124 ? -6.516 -1.703 15.551 1.00 96.56 124 LEU A CA 1
ATOM 1031 C C . LEU A 1 124 ? -6.395 -0.794 16.769 1.00 96.56 124 LEU A C 1
ATOM 1033 O O . LEU A 1 124 ? -7.158 0.165 16.855 1.00 96.56 124 LEU A O 1
ATOM 1037 N N . THR A 1 125 ? -5.400 -1.012 17.635 1.00 95.50 125 THR A N 1
ATOM 1038 C CA . THR A 1 125 ? -5.152 -0.147 18.798 1.00 95.50 125 THR A CA 1
ATOM 1039 C C . THR A 1 125 ? -5.025 1.318 18.386 1.00 95.50 125 THR A C 1
ATOM 1041 O O . THR A 1 125 ? -5.657 2.197 18.973 1.00 95.50 125 THR A O 1
ATOM 1044 N N . SER A 1 126 ? -4.265 1.589 17.317 1.00 95.75 126 SER A N 1
ATOM 1045 C CA . SER A 1 126 ? -4.104 2.944 16.780 1.00 95.75 126 SER A CA 1
ATOM 1046 C C . SER A 1 126 ? -5.378 3.487 16.125 1.00 95.75 126 SER A C 1
ATOM 1048 O O . SER A 1 126 ? -5.684 4.673 16.259 1.00 95.75 126 SER A O 1
ATOM 1050 N N . LEU A 1 127 ? -6.106 2.659 15.373 1.00 97.31 127 LEU A N 1
ATOM 1051 C CA . LEU A 1 127 ? -7.291 3.084 14.628 1.00 97.31 127 LEU A CA 1
ATOM 1052 C C . LEU A 1 127 ? -8.481 3.377 15.546 1.00 97.31 127 LEU A C 1
ATOM 1054 O O . LEU A 1 127 ? -9.134 4.396 15.339 1.00 97.31 127 LEU A O 1
ATOM 1058 N N . ILE A 1 128 ? -8.721 2.552 16.569 1.00 97.38 128 ILE A N 1
ATOM 1059 C CA . ILE A 1 128 ? -9.786 2.765 17.563 1.00 97.38 128 ILE A CA 1
ATOM 1060 C C . ILE A 1 128 ? -9.541 4.075 18.313 1.00 97.38 128 ILE A C 1
ATOM 1062 O O . ILE A 1 128 ? -10.437 4.914 18.382 1.00 97.38 128 ILE A O 1
ATOM 1066 N N . LYS A 1 129 ? -8.305 4.323 18.763 1.00 96.88 129 LYS A N 1
ATOM 1067 C CA . LYS A 1 129 ? -7.916 5.597 19.389 1.00 96.88 129 LYS A CA 1
ATOM 1068 C C . LYS A 1 129 ? -8.190 6.797 18.469 1.00 96.88 129 LYS A C 1
ATOM 1070 O O . LYS A 1 129 ? -8.794 7.787 18.872 1.00 96.88 129 LYS A O 1
ATOM 1075 N N . LYS A 1 130 ? -7.805 6.701 17.190 1.00 97.31 130 LYS A N 1
ATOM 1076 C CA . LYS A 1 130 ? -8.034 7.768 16.196 1.00 97.31 130 LYS A CA 1
ATOM 1077 C C . LYS A 1 130 ? -9.514 8.010 15.887 1.00 97.31 130 LYS A C 1
ATOM 1079 O O . LYS A 1 130 ? -9.877 9.161 15.637 1.00 97.31 130 LYS A O 1
ATOM 1084 N N . CYS A 1 131 ? -10.339 6.963 15.878 1.00 97.94 131 CYS A N 1
ATOM 1085 C CA . CYS A 1 131 ? -11.790 7.093 15.746 1.00 97.94 131 CYS A CA 1
ATOM 1086 C C . CYS A 1 131 ? -12.377 7.789 16.981 1.00 97.94 131 CYS A C 1
ATOM 1088 O O . CYS A 1 131 ? -13.156 8.723 16.820 1.00 97.94 131 CYS A O 1
ATOM 1090 N N . GLY A 1 132 ? -11.902 7.457 18.186 1.00 97.38 132 GLY A N 1
ATOM 1091 C CA . GLY A 1 132 ? -12.334 8.104 19.426 1.00 97.38 132 GLY A CA 1
ATOM 1092 C C . GLY A 1 132 ? -12.024 9.598 19.427 1.00 97.38 132 GLY A C 1
ATOM 1093 O O . GLY A 1 132 ? -12.908 10.409 19.664 1.00 97.38 132 GLY A O 1
ATOM 1094 N N . TYR A 1 133 ? -10.819 10.002 19.015 1.00 97.38 133 TYR A N 1
ATOM 1095 C CA . TYR A 1 133 ? -10.501 11.427 18.849 1.00 97.38 133 TYR A CA 1
ATOM 1096 C C . TYR A 1 133 ? -11.346 12.133 17.784 1.00 97.38 133 TYR A C 1
ATOM 1098 O O . TYR A 1 133 ? -11.641 13.323 17.918 1.00 97.38 133 TYR A O 1
ATOM 1106 N N . LYS A 1 134 ? -11.733 11.432 16.710 1.00 97.19 134 LYS A N 1
ATOM 1107 C CA . LYS A 1 134 ? -12.663 11.995 15.724 1.00 97.19 134 LYS A CA 1
ATOM 1108 C C . LYS A 1 134 ? -14.035 12.209 16.364 1.00 97.19 134 LYS A C 1
ATOM 1110 O O . LYS A 1 134 ? -14.541 13.317 16.259 1.00 97.19 134 LYS A O 1
ATOM 1115 N N . GLN A 1 135 ? -14.572 11.223 17.078 1.00 97.44 135 GLN A N 1
ATOM 1116 C CA . GLN A 1 135 ? -15.855 11.348 17.769 1.00 97.44 135 GLN A CA 1
ATOM 1117 C C . GLN A 1 135 ? -15.830 12.426 18.860 1.00 97.44 135 GLN A C 1
ATOM 1119 O O . GLN A 1 135 ? -16.752 13.227 18.937 1.00 97.44 135 GLN A O 1
ATOM 1124 N N . ARG A 1 136 ? -14.736 12.534 19.623 1.00 96.94 136 ARG A N 1
ATOM 1125 C CA . ARG A 1 136 ? -14.508 13.626 20.584 1.00 96.94 136 ARG A CA 1
ATOM 1126 C C . ARG A 1 136 ? -14.651 14.998 19.930 1.00 96.94 136 ARG A C 1
ATOM 1128 O O . ARG A 1 136 ? -15.284 15.886 20.483 1.00 96.94 136 ARG A O 1
ATOM 1135 N N . THR A 1 137 ? -14.071 15.161 18.739 1.00 96.25 137 THR A N 1
ATOM 1136 C CA . THR A 1 137 ? -14.175 16.414 17.976 1.00 96.25 137 THR A CA 1
ATOM 1137 C C . THR A 1 137 ? -15.626 16.713 17.594 1.00 96.25 137 THR A C 1
ATOM 1139 O O . THR A 1 137 ? -16.018 17.874 17.593 1.00 96.25 137 THR A O 1
ATOM 1142 N N . GLU A 1 138 ? -16.422 15.690 17.276 1.00 95.31 138 GLU A N 1
ATOM 1143 C CA . GLU A 1 138 ? -17.844 15.865 16.967 1.00 95.31 138 GLU A CA 1
ATOM 1144 C C . GLU A 1 138 ? -18.647 16.262 18.207 1.00 95.31 138 GLU A C 1
ATOM 1146 O O . GLU A 1 138 ? -19.362 17.253 18.139 1.00 95.31 138 GLU A O 1
ATOM 1151 N N . TYR A 1 139 ? -18.445 15.606 19.355 1.00 96.69 139 TYR A N 1
ATOM 1152 C CA . TYR A 1 139 ? -19.116 15.998 20.602 1.00 96.69 139 TYR A CA 1
ATOM 1153 C C . TYR A 1 139 ? -18.777 17.425 21.047 1.00 96.69 139 TYR A C 1
ATOM 1155 O O . TYR A 1 139 ? -19.638 18.127 21.566 1.00 96.69 139 TYR A O 1
ATOM 1163 N N . ILE A 1 140 ? -17.543 17.889 20.817 1.00 95.75 140 ILE A N 1
ATOM 1164 C CA . ILE A 1 140 ? -17.163 19.286 21.086 1.00 95.75 140 ILE A CA 1
ATOM 1165 C C . ILE A 1 140 ? -17.944 20.250 20.183 1.00 95.75 140 ILE A C 1
ATOM 1167 O O . ILE A 1 140 ? -18.372 21.305 20.640 1.00 95.75 140 ILE A O 1
ATOM 1171 N N . LYS A 1 141 ? -18.145 19.897 18.908 1.00 94.94 141 LYS A N 1
ATOM 1172 C CA . LYS A 1 141 ? -18.910 20.725 17.965 1.00 94.94 141 LYS A CA 1
ATOM 1173 C C . LYS A 1 141 ? -20.402 20.746 18.282 1.00 94.94 141 LYS A C 1
ATOM 1175 O O . LYS A 1 141 ? -21.021 21.789 18.107 1.00 94.94 141 LYS A O 1
ATOM 1180 N N . THR A 1 142 ? -20.966 19.621 18.722 1.00 94.69 142 THR A N 1
ATOM 1181 C CA . THR A 1 142 ? -22.394 19.494 19.058 1.00 94.69 142 THR A CA 1
ATOM 1182 C C . THR A 1 142 ? -22.715 19.836 20.513 1.00 94.69 142 THR A C 1
ATOM 1184 O O . THR A 1 142 ? -23.885 19.849 20.876 1.00 94.69 142 THR A O 1
ATOM 1187 N N . GLN A 1 143 ? -21.702 20.161 21.326 1.00 93.62 143 GLN A N 1
ATOM 1188 C CA . GLN A 1 143 ? -21.829 20.490 22.754 1.00 93.62 143 GLN A CA 1
ATOM 1189 C C . GLN A 1 143 ? -22.454 19.353 23.593 1.00 93.62 143 GLN A C 1
ATOM 1191 O O . GLN A 1 143 ? -23.206 19.583 24.535 1.00 93.62 143 GLN A O 1
ATOM 1196 N N . GLU A 1 144 ? -22.124 18.099 23.272 1.00 92.50 144 GLU A N 1
ATOM 1197 C CA . GLU A 1 144 ? -22.619 16.908 23.979 1.00 92.50 144 GLU A CA 1
ATOM 1198 C C . GLU A 1 144 ? -21.699 16.501 25.143 1.00 92.50 144 GLU A C 1
ATOM 1200 O O . GLU A 1 144 ? -20.889 15.580 25.032 1.00 92.50 144 GLU A O 1
ATOM 1205 N N . ASP A 1 145 ? -21.816 17.176 26.288 1.00 91.44 145 ASP A N 1
ATOM 1206 C CA . ASP A 1 145 ? -20.866 17.007 27.399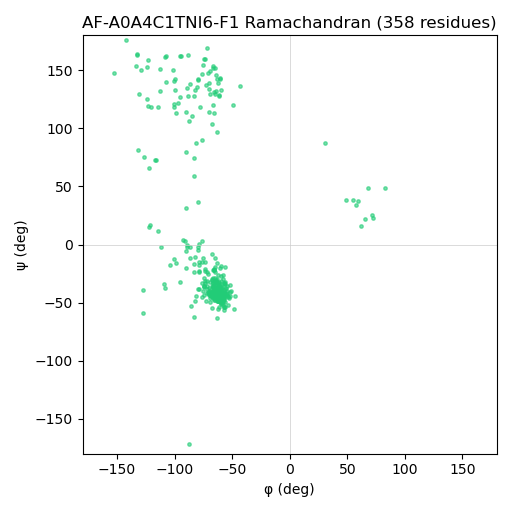 1.00 91.44 145 ASP A CA 1
ATOM 1207 C C . ASP A 1 145 ? -20.907 15.636 28.094 1.00 91.44 145 ASP A C 1
ATOM 1209 O O . ASP A 1 145 ? -19.855 15.121 28.477 1.00 91.44 145 ASP A O 1
ATOM 1213 N N . GLY A 1 146 ? -22.085 15.018 28.228 1.00 93.69 146 GLY A N 1
ATOM 1214 C CA . GLY A 1 146 ? -22.230 13.697 28.858 1.00 93.69 146 GLY A CA 1
ATOM 1215 C C . GLY A 1 146 ? -21.487 12.596 28.086 1.00 93.69 146 GLY A C 1
ATOM 1216 O O . GLY A 1 146 ? -20.504 12.056 28.596 1.00 93.69 146 GLY A O 1
ATOM 1217 N N . PRO A 1 147 ? -21.880 12.306 26.829 1.00 94.00 147 PRO A N 1
ATOM 1218 C CA . PRO A 1 147 ? -21.185 11.335 25.979 1.00 94.00 147 PRO A CA 1
ATOM 1219 C C . PRO A 1 147 ? -19.705 11.664 25.741 1.00 94.00 147 PRO A C 1
ATOM 1221 O O . PRO A 1 147 ? -18.891 10.757 25.559 1.00 94.00 147 PRO A O 1
ATOM 1224 N N . LYS A 1 148 ? -19.335 12.954 25.745 1.00 96.06 148 LYS A N 1
ATOM 1225 C CA . LYS A 1 148 ? -17.935 13.385 25.661 1.00 96.06 148 LYS A CA 1
ATOM 1226 C C . LYS A 1 148 ? -17.123 12.894 26.851 1.00 96.06 148 LYS A C 1
ATOM 1228 O O . LYS A 1 148 ? -16.036 12.367 26.632 1.00 96.06 148 LYS A O 1
ATOM 1233 N N . LYS A 1 149 ? -17.642 13.044 28.073 1.00 96.44 149 LYS A N 1
ATOM 1234 C CA . LYS A 1 149 ? -16.957 12.597 29.289 1.00 96.44 149 LYS A CA 1
ATOM 1235 C C . LYS A 1 149 ? -16.742 11.084 29.285 1.00 96.44 149 LYS A C 1
ATOM 1237 O O . LYS A 1 149 ? -15.611 10.645 29.454 1.00 96.44 149 LYS A O 1
ATOM 1242 N N . ASP A 1 150 ? -17.783 10.308 28.978 1.00 96.69 150 ASP A N 1
ATOM 1243 C CA . ASP A 1 150 ? -17.679 8.844 28.858 1.00 96.69 150 ASP A CA 1
ATOM 1244 C C . ASP A 1 150 ? -16.586 8.433 27.857 1.00 96.69 150 ASP A C 1
ATOM 1246 O O . ASP A 1 150 ? -15.780 7.537 28.115 1.00 96.69 150 ASP A O 1
ATOM 1250 N N . LEU A 1 151 ? -16.529 9.120 26.714 1.00 97.38 151 LEU A N 1
ATOM 1251 C CA . LEU A 1 151 ? -15.521 8.868 25.694 1.00 97.38 151 LEU A CA 1
ATOM 1252 C C . LEU A 1 151 ? -14.109 9.236 26.163 1.00 97.38 151 LEU A C 1
ATOM 1254 O O . LEU A 1 151 ? -13.161 8.520 25.837 1.00 97.38 151 LEU A O 1
ATOM 1258 N N . GLU A 1 152 ? -13.941 10.351 26.872 1.00 97.38 152 GLU A N 1
ATOM 1259 C CA . GLU A 1 152 ? -12.647 10.776 27.418 1.00 97.38 152 GLU A CA 1
ATOM 1260 C C . GLU A 1 152 ? -12.140 9.786 28.472 1.00 97.38 152 GLU A C 1
ATOM 1262 O O . GLU A 1 152 ? -10.983 9.369 28.392 1.00 97.38 152 GLU A O 1
ATOM 1267 N N . ASP A 1 153 ? -13.019 9.320 29.359 1.00 97.75 153 ASP A N 1
ATOM 1268 C CA . ASP A 1 153 ? -12.710 8.291 30.354 1.00 97.75 153 ASP A CA 1
ATOM 1269 C C . ASP A 1 153 ? -12.345 6.956 29.676 1.00 97.75 153 ASP A C 1
ATOM 1271 O O . ASP A 1 153 ? -11.347 6.322 30.026 1.00 97.75 153 ASP A O 1
ATOM 1275 N N . PHE A 1 154 ? -13.081 6.545 28.633 1.00 97.81 154 PHE A N 1
ATOM 1276 C CA . PHE A 1 154 ? -12.722 5.366 27.834 1.00 97.81 154 PHE A CA 1
ATOM 1277 C C . PHE A 1 154 ? -11.345 5.519 27.179 1.00 97.81 154 PHE A C 1
ATOM 1279 O O . PHE A 1 154 ? -10.556 4.574 27.157 1.00 97.81 154 PHE A O 1
ATOM 1286 N N . LEU A 1 155 ? -11.053 6.686 26.596 1.00 97.31 155 LEU A N 1
ATOM 1287 C CA . LEU A 1 155 ? -9.767 6.931 25.948 1.00 97.31 155 LEU A CA 1
ATOM 1288 C C . LEU A 1 155 ? -8.622 6.916 26.958 1.00 97.31 155 LEU A C 1
ATOM 1290 O O . LEU A 1 155 ? -7.571 6.377 26.628 1.00 97.31 155 LEU A O 1
ATOM 1294 N N . LEU A 1 156 ? -8.827 7.430 28.171 1.00 96.88 156 LEU A N 1
ATOM 1295 C CA . LEU A 1 156 ? -7.843 7.340 29.246 1.00 96.88 156 LEU A CA 1
ATOM 1296 C C . LEU A 1 156 ? -7.522 5.874 29.578 1.00 96.88 156 LEU A C 1
ATOM 1298 O O . LEU A 1 156 ? -6.358 5.482 29.520 1.00 96.88 156 LEU A O 1
ATOM 1302 N N . LEU A 1 157 ? -8.546 5.038 29.798 1.00 95.88 157 LEU A N 1
ATOM 1303 C CA . LEU A 1 157 ? -8.368 3.589 29.997 1.00 95.88 157 LEU A CA 1
ATOM 1304 C C . LEU A 1 157 ? -7.638 2.936 28.812 1.00 95.88 157 LEU A C 1
ATOM 1306 O O . LEU A 1 157 ? -6.736 2.115 28.982 1.00 95.88 157 LEU A O 1
ATOM 1310 N N . TRP A 1 158 ? -7.992 3.327 27.585 1.00 95.69 158 TRP A N 1
ATOM 1311 C CA . TRP A 1 158 ? -7.341 2.829 26.376 1.00 95.69 158 TRP A CA 1
ATOM 1312 C C . TRP A 1 158 ? -5.857 3.183 26.322 1.00 95.69 158 TRP A C 1
ATOM 1314 O O . TRP A 1 158 ? -5.045 2.367 25.886 1.00 95.69 158 TRP A O 1
ATOM 1324 N N . GLU A 1 159 ? -5.484 4.383 26.744 1.00 93.62 159 GLU A N 1
ATOM 1325 C CA . GLU A 1 159 ? -4.102 4.853 26.724 1.00 93.62 159 GLU A CA 1
ATOM 1326 C C . GLU A 1 159 ? -3.236 4.217 27.809 1.00 93.62 159 GLU A C 1
ATOM 1328 O O . GLU A 1 159 ? -2.092 3.877 27.511 1.00 93.62 159 GLU A O 1
ATOM 1333 N N . GLU A 1 160 ? -3.789 3.980 28.997 1.00 93.06 160 GLU A N 1
ATOM 1334 C CA . GLU A 1 160 ? -3.074 3.373 30.126 1.00 93.06 160 GLU A CA 1
ATOM 1335 C C . GLU A 1 160 ? -2.900 1.854 29.966 1.00 93.06 160 GLU A C 1
ATOM 1337 O O . GLU A 1 160 ? -1.807 1.309 30.138 1.00 93.06 160 GLU A O 1
ATOM 1342 N N . GLU A 1 161 ? -3.955 1.138 29.568 1.00 90.88 161 GLU A N 1
ATOM 1343 C CA . GLU A 1 161 ? -3.953 -0.328 29.630 1.00 90.88 161 GLU A CA 1
ATOM 1344 C C . GLU A 1 161 ? -3.539 -1.015 28.315 1.00 90.88 161 GLU A C 1
ATOM 1346 O O . GLU A 1 161 ? -2.908 -2.077 28.318 1.00 90.88 161 GLU A O 1
ATOM 1351 N N . THR A 1 162 ? -3.841 -0.439 27.144 1.00 88.75 162 THR A N 1
ATOM 1352 C CA . THR A 1 162 ? -3.507 -1.114 25.870 1.00 88.75 162 THR A CA 1
ATOM 1353 C C . THR A 1 162 ? -2.008 -1.245 25.568 1.00 88.75 162 THR A C 1
ATOM 1355 O O . THR A 1 162 ? -1.635 -2.233 24.912 1.00 88.75 162 THR A O 1
ATOM 1358 N N . PRO A 1 163 ? -1.106 -0.343 26.018 1.00 88.38 163 PRO A N 1
ATOM 1359 C CA . PRO A 1 163 ? 0.329 -0.530 25.836 1.00 88.38 163 PRO A CA 1
ATOM 1360 C C . PRO A 1 163 ? 0.849 -1.842 26.428 1.00 88.38 163 PRO A C 1
ATOM 1362 O O . PRO A 1 163 ? 1.612 -2.551 25.764 1.00 88.38 163 PRO A O 1
ATOM 1365 N N . THR A 1 164 ? 0.403 -2.192 27.635 1.00 84.69 164 THR A N 1
ATOM 1366 C CA . THR A 1 164 ? 0.840 -3.393 28.358 1.00 84.69 164 THR A CA 1
ATOM 1367 C C . THR A 1 164 ? 0.099 -4.638 27.876 1.00 84.69 164 THR A C 1
ATOM 1369 O O . THR A 1 164 ? 0.727 -5.664 27.604 1.00 84.69 164 THR A O 1
ATOM 1372 N N . LEU A 1 165 ? -1.222 -4.548 27.696 1.00 84.94 165 LEU A N 1
ATOM 1373 C CA . LEU A 1 165 ? -2.064 -5.692 27.341 1.00 84.94 165 LEU A CA 1
ATOM 1374 C C . LEU A 1 165 ? -1.916 -6.143 25.886 1.00 84.94 165 LEU A C 1
ATOM 1376 O O . LEU A 1 165 ? -2.148 -7.321 25.594 1.00 84.94 165 LEU A O 1
ATOM 1380 N N . ILE A 1 166 ? -1.584 -5.218 24.978 1.00 88.00 166 ILE A N 1
ATOM 1381 C CA . ILE A 1 166 ? -1.602 -5.452 23.530 1.00 88.00 166 ILE A CA 1
ATOM 1382 C C . ILE A 1 166 ? -0.270 -5.066 22.887 1.00 88.00 166 ILE A C 1
ATOM 1384 O O . ILE A 1 166 ? 0.365 -5.914 22.262 1.00 88.00 166 ILE A O 1
ATOM 1388 N N . ASN A 1 167 ? 0.168 -3.806 23.002 1.00 84.38 167 ASN A N 1
ATOM 1389 C CA . ASN A 1 167 ? 1.251 -3.301 22.146 1.00 84.38 167 ASN A CA 1
ATOM 1390 C C . ASN A 1 167 ? 2.598 -3.972 22.433 1.00 84.38 167 ASN A C 1
ATOM 1392 O O . ASN A 1 167 ? 3.282 -4.363 21.486 1.00 84.38 167 ASN A O 1
ATOM 1396 N N . LYS A 1 168 ? 2.960 -4.137 23.713 1.00 87.19 168 LYS A N 1
ATOM 1397 C CA . LYS A 1 168 ? 4.198 -4.817 24.117 1.00 87.19 168 LYS A CA 1
ATOM 1398 C C . LYS A 1 168 ? 4.230 -6.257 23.600 1.00 87.19 168 LYS A C 1
ATOM 1400 O O . LYS A 1 168 ? 5.162 -6.624 22.890 1.00 87.19 168 LYS A O 1
ATOM 1405 N N . LYS A 1 169 ? 3.162 -7.021 23.850 1.00 87.56 169 LYS A N 1
ATOM 1406 C CA . LYS A 1 169 ? 3.035 -8.410 23.381 1.00 87.56 169 LYS A CA 1
ATOM 1407 C C . LYS A 1 169 ? 3.102 -8.503 21.860 1.00 87.56 169 LYS A C 1
ATOM 1409 O O . LYS A 1 169 ? 3.889 -9.264 21.320 1.00 87.56 169 LYS A O 1
ATOM 1414 N N . ALA A 1 170 ? 2.378 -7.638 21.151 1.00 86.81 170 ALA A N 1
ATOM 1415 C CA . ALA A 1 170 ? 2.412 -7.619 19.694 1.00 86.81 170 ALA A CA 1
ATOM 1416 C C . ALA A 1 170 ? 3.811 -7.293 19.123 1.00 86.81 170 ALA A C 1
ATOM 1418 O O . ALA A 1 170 ? 4.185 -7.811 18.069 1.00 86.81 170 ALA A O 1
ATOM 1419 N N . LEU A 1 171 ? 4.600 -6.441 19.789 1.00 87.12 171 LEU A N 1
ATOM 1420 C CA . LEU A 1 171 ? 5.989 -6.163 19.395 1.00 87.12 171 LEU A CA 1
ATOM 1421 C C . LEU A 1 171 ? 6.908 -7.367 19.633 1.00 87.12 171 LEU A C 1
ATOM 1423 O O . LEU A 1 171 ? 7.735 -7.688 18.771 1.00 87.12 171 LEU A O 1
ATOM 1427 N N . GLU A 1 172 ? 6.761 -8.030 20.778 1.00 87.19 172 GLU A N 1
ATOM 1428 C CA . GLU A 1 172 ? 7.508 -9.241 21.126 1.00 87.19 172 GLU A CA 1
ATOM 1429 C C . GLU A 1 172 ? 7.186 -10.375 20.146 1.00 87.19 172 GLU A C 1
ATOM 1431 O O . GLU A 1 172 ? 8.097 -10.929 19.530 1.00 87.19 172 GLU A O 1
ATOM 1436 N N . ASP A 1 173 ? 5.905 -10.624 19.879 1.00 85.81 173 ASP A N 1
ATOM 1437 C CA . ASP A 1 173 ? 5.434 -11.636 18.929 1.00 85.81 173 ASP A CA 1
ATOM 1438 C C . ASP A 1 173 ? 5.952 -11.375 17.517 1.00 85.81 173 ASP A C 1
ATOM 1440 O O . ASP A 1 173 ? 6.440 -12.279 16.836 1.00 85.81 173 ASP A O 1
ATOM 1444 N N . GLN A 1 174 ? 5.908 -10.117 17.067 1.00 83.81 174 GLN A N 1
ATOM 1445 C CA . GLN A 1 174 ? 6.449 -9.747 15.764 1.00 83.81 174 GLN A CA 1
ATOM 1446 C C . GLN A 1 174 ? 7.963 -9.991 15.692 1.00 83.81 174 GLN A C 1
ATOM 1448 O O . GLN A 1 174 ? 8.477 -10.393 14.644 1.00 83.81 174 GLN A O 1
ATOM 1453 N N . SER A 1 175 ? 8.681 -9.745 16.786 1.00 85.62 175 SER A N 1
ATOM 1454 C CA . SER A 1 175 ? 10.123 -9.978 16.876 1.00 85.62 175 SER A CA 1
ATOM 1455 C C . SER A 1 175 ? 10.447 -11.474 16.892 1.00 85.62 175 SER A C 1
ATOM 1457 O O . SER A 1 175 ? 11.324 -11.911 16.147 1.00 85.62 175 SER A O 1
ATOM 1459 N N . ASN A 1 176 ? 9.691 -12.276 17.642 1.00 84.75 176 ASN A N 1
ATOM 1460 C CA . ASN A 1 176 ? 9.819 -13.734 17.694 1.00 84.75 176 ASN A CA 1
ATOM 1461 C C . ASN A 1 176 ? 9.494 -14.384 16.345 1.00 84.75 176 ASN A C 1
ATOM 1463 O O . ASN A 1 176 ? 10.232 -15.252 15.872 1.00 84.75 176 ASN A O 1
ATOM 1467 N N . TYR A 1 177 ? 8.455 -13.904 15.660 1.00 83.25 177 TYR A N 1
ATOM 1468 C CA . TYR A 1 177 ? 8.132 -14.339 14.304 1.00 83.25 177 TYR A CA 1
ATOM 1469 C C . TYR A 1 177 ? 9.265 -14.015 13.322 1.00 83.25 177 TYR A C 1
ATOM 1471 O O . TYR A 1 177 ? 9.654 -14.852 12.513 1.00 83.25 177 TYR A O 1
ATOM 1479 N N . LYS A 1 178 ? 9.854 -12.814 13.402 1.00 82.62 178 LYS A N 1
ATOM 1480 C CA . LYS A 1 178 ? 11.006 -12.448 12.562 1.00 82.62 178 LYS A CA 1
ATOM 1481 C C . LYS A 1 178 ? 12.235 -13.316 12.841 1.00 82.62 178 LYS A C 1
ATOM 1483 O O . LYS A 1 178 ? 12.919 -13.670 11.889 1.00 82.62 178 LYS A O 1
ATOM 1488 N N . ARG A 1 179 ? 12.502 -13.659 14.106 1.00 82.19 179 ARG A N 1
ATOM 1489 C CA . ARG A 1 179 ? 13.628 -14.525 14.508 1.00 82.19 179 ARG A CA 1
ATOM 1490 C C . ARG A 1 179 ? 13.454 -15.968 14.033 1.00 82.19 179 ARG A C 1
ATOM 14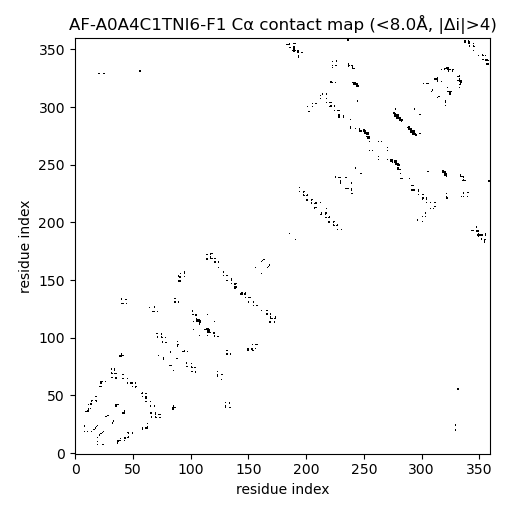92 O O . ARG A 1 179 ? 14.414 -16.576 13.580 1.00 82.19 179 ARG A O 1
ATOM 1499 N N . SER A 1 180 ? 12.238 -16.506 14.117 1.00 82.81 180 SER A N 1
ATOM 1500 C CA . SER A 1 180 ? 11.929 -17.882 13.695 1.00 82.81 180 SER A CA 1
ATOM 1501 C C . SER A 1 180 ? 11.780 -18.035 12.178 1.00 82.81 180 SER A C 1
ATOM 1503 O O . SER A 1 180 ? 11.972 -19.128 11.640 1.00 82.81 180 SER A O 1
ATOM 1505 N N . LYS A 1 181 ? 11.465 -16.951 11.458 1.00 81.62 181 LYS A N 1
ATOM 1506 C CA . LYS A 1 181 ? 11.312 -16.969 10.002 1.00 81.62 181 LYS A CA 1
ATOM 1507 C C . LYS A 1 181 ? 12.652 -17.222 9.303 1.00 81.62 181 LYS A C 1
ATOM 1509 O O . LYS A 1 181 ? 13.448 -16.307 9.092 1.00 81.62 181 LYS A O 1
ATOM 1514 N N . LYS A 1 182 ? 12.846 -18.451 8.818 1.00 79.75 182 LYS A N 1
ATOM 1515 C CA . LYS A 1 182 ? 13.927 -18.787 7.881 1.00 79.75 182 LYS A CA 1
ATOM 1516 C C . LYS A 1 182 ? 13.693 -18.057 6.555 1.00 79.75 182 LYS A C 1
ATOM 1518 O O . LYS A 1 182 ? 12.709 -18.313 5.864 1.00 79.75 182 LYS A O 1
ATOM 1523 N N . THR A 1 183 ? 14.572 -17.117 6.216 1.00 76.88 183 THR A N 1
ATOM 1524 C CA . THR A 1 183 ? 14.521 -16.398 4.936 1.00 76.88 183 THR A CA 1
ATOM 1525 C C . THR A 1 183 ? 15.517 -17.040 3.982 1.00 76.88 183 THR A C 1
ATOM 1527 O O . THR A 1 183 ? 16.719 -16.969 4.216 1.00 76.88 183 THR A O 1
ATOM 1530 N N . ILE A 1 184 ? 15.017 -17.675 2.922 1.00 83.12 184 ILE A N 1
ATOM 1531 C CA . ILE A 1 184 ? 15.856 -18.225 1.854 1.00 83.12 184 ILE A CA 1
ATOM 1532 C C . ILE A 1 184 ? 16.279 -17.059 0.963 1.00 83.12 184 ILE A C 1
ATOM 1534 O O . ILE A 1 184 ? 15.429 -16.361 0.406 1.00 83.12 184 ILE A O 1
ATOM 1538 N N . LEU A 1 185 ? 17.585 -16.820 0.877 1.00 86.88 185 LEU A N 1
ATOM 1539 C CA . LEU A 1 185 ? 18.135 -15.826 -0.036 1.00 86.88 185 LEU A CA 1
ATOM 1540 C C . LEU A 1 185 ? 18.214 -16.416 -1.447 1.00 86.88 185 LEU A C 1
ATOM 1542 O O . LEU A 1 185 ? 18.553 -17.593 -1.584 1.00 86.88 185 LEU A O 1
ATOM 1546 N N . PRO A 1 186 ? 17.916 -15.624 -2.489 1.00 89.44 186 PRO A N 1
ATOM 1547 C CA . PRO A 1 186 ? 18.026 -16.108 -3.852 1.00 89.44 186 PRO A CA 1
ATOM 1548 C C . PRO A 1 186 ? 19.491 -16.401 -4.203 1.00 89.44 186 PRO A C 1
ATOM 1550 O O . PRO A 1 186 ? 20.347 -15.539 -3.968 1.00 89.44 186 PRO A O 1
ATOM 1553 N N . PRO A 1 187 ? 19.796 -17.580 -4.773 1.00 92.62 187 PRO A N 1
ATOM 1554 C CA . PRO A 1 187 ? 21.145 -17.892 -5.222 1.00 92.62 187 PRO A CA 1
ATOM 1555 C C . PRO A 1 187 ? 21.538 -16.986 -6.393 1.00 92.62 187 PRO A C 1
ATOM 1557 O O . PRO A 1 187 ? 20.692 -16.499 -7.151 1.00 92.62 187 PRO A O 1
ATOM 1560 N N . LYS A 1 188 ? 22.844 -16.751 -6.553 1.00 94.12 188 LYS A N 1
ATOM 1561 C CA . LYS A 1 188 ? 23.384 -15.852 -7.585 1.00 94.12 188 LYS A CA 1
ATOM 1562 C C . LYS A 1 188 ? 22.972 -16.302 -8.988 1.00 94.12 188 LYS A C 1
ATOM 1564 O O . LYS A 1 188 ? 22.672 -15.469 -9.840 1.00 94.12 188 LYS A O 1
ATOM 1569 N N . GLU A 1 189 ? 22.914 -17.608 -9.208 1.00 95.81 189 GLU A N 1
ATOM 1570 C CA . GLU A 1 189 ? 22.510 -18.241 -10.458 1.00 95.81 189 GLU A CA 1
ATOM 1571 C C . GLU A 1 189 ? 21.076 -17.855 -10.832 1.00 95.81 189 GLU A C 1
ATOM 1573 O O . GLU A 1 189 ? 20.822 -17.469 -11.971 1.00 95.81 189 GLU A O 1
ATOM 1578 N N . ASP A 1 190 ? 20.149 -17.873 -9.874 1.00 96.06 190 ASP A N 1
ATOM 1579 C CA . ASP A 1 190 ? 18.747 -17.517 -10.112 1.00 96.06 190 ASP A CA 1
ATOM 1580 C C . ASP A 1 190 ? 18.564 -16.012 -10.336 1.00 96.06 190 ASP A C 1
ATOM 1582 O O . ASP A 1 190 ? 17.774 -15.603 -11.192 1.00 96.06 190 ASP A O 1
ATOM 1586 N N . ILE 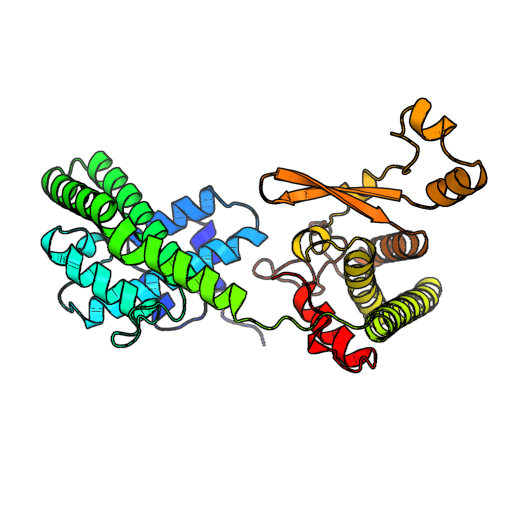A 1 191 ? 19.341 -15.176 -9.636 1.00 94.62 191 ILE A N 1
ATOM 1587 C CA . ILE A 1 191 ? 19.385 -13.729 -9.898 1.00 94.62 191 ILE A CA 1
ATOM 1588 C C . ILE A 1 191 ? 19.867 -13.471 -11.332 1.00 94.62 191 ILE A C 1
ATOM 1590 O O . ILE A 1 191 ? 19.253 -12.682 -12.052 1.00 94.62 191 ILE A O 1
ATOM 1594 N N . ASN A 1 192 ? 20.926 -14.159 -11.769 1.00 95.88 192 ASN A N 1
ATOM 1595 C CA . ASN A 1 192 ? 21.468 -14.033 -13.122 1.00 95.88 192 ASN A CA 1
ATOM 1596 C C . ASN A 1 192 ? 20.482 -14.525 -14.185 1.00 95.88 192 ASN A C 1
ATOM 1598 O O . ASN A 1 192 ? 20.304 -13.856 -15.203 1.00 95.88 192 ASN A O 1
ATOM 1602 N N . LYS A 1 193 ? 19.801 -15.653 -13.950 1.00 97.81 193 LYS A N 1
ATOM 1603 C CA . LYS A 1 193 ? 18.742 -16.153 -14.838 1.00 97.81 193 LYS A CA 1
ATOM 1604 C C . LYS A 1 193 ? 17.636 -15.121 -15.015 1.00 97.81 193 LYS A C 1
ATOM 1606 O O . LYS A 1 193 ? 17.276 -14.805 -16.146 1.00 97.81 193 LYS A O 1
ATOM 1611 N N . LEU A 1 194 ? 17.146 -14.537 -13.919 1.00 97.56 194 LEU A N 1
ATOM 1612 C CA . LEU A 1 194 ? 16.135 -13.483 -13.980 1.00 97.56 194 LEU A CA 1
ATOM 1613 C C . LEU A 1 194 ? 16.651 -12.235 -14.710 1.00 97.56 194 LEU A C 1
ATOM 1615 O O . LEU A 1 194 ? 15.954 -11.700 -15.569 1.00 97.56 194 LEU A O 1
ATOM 1619 N N . TYR A 1 195 ? 17.872 -11.787 -14.412 1.00 96.94 195 TYR A N 1
ATOM 1620 C CA . TYR A 1 195 ? 18.479 -10.628 -15.067 1.00 96.94 195 TYR A CA 1
ATOM 1621 C C . TYR A 1 195 ? 18.610 -10.827 -16.587 1.00 96.94 195 TYR A C 1
ATOM 1623 O O . TYR A 1 195 ? 18.170 -9.979 -17.365 1.00 96.94 195 TYR A O 1
ATOM 1631 N N . ASN A 1 196 ? 19.138 -11.974 -17.020 1.00 97.69 196 ASN A N 1
ATOM 1632 C CA . ASN A 1 196 ? 19.312 -12.308 -18.434 1.00 97.69 196 ASN A CA 1
ATOM 1633 C C . ASN A 1 196 ? 17.972 -12.488 -19.154 1.00 97.69 196 ASN A C 1
ATOM 1635 O O . ASN A 1 196 ? 17.806 -12.007 -20.275 1.00 97.69 196 ASN A O 1
ATOM 1639 N N . PHE A 1 197 ? 17.001 -13.123 -18.498 1.00 98.12 197 PHE A N 1
ATOM 1640 C CA . PHE A 1 197 ? 15.639 -13.261 -19.006 1.00 98.12 197 PHE A CA 1
ATOM 1641 C C . PHE A 1 197 ? 14.996 -11.896 -19.282 1.00 98.12 197 PHE A C 1
ATOM 1643 O O . PHE A 1 197 ? 14.463 -11.667 -20.369 1.00 98.12 197 PHE A O 1
ATOM 1650 N N . LEU A 1 198 ? 15.102 -10.957 -18.334 1.00 98.12 198 LEU A N 1
ATOM 1651 C CA . LEU A 1 198 ? 14.582 -9.597 -18.493 1.00 98.12 198 LEU A CA 1
ATOM 1652 C C . LEU A 1 198 ? 15.304 -8.845 -19.610 1.00 98.12 198 LEU A C 1
ATOM 1654 O O . LEU A 1 198 ? 14.646 -8.246 -20.456 1.00 98.12 198 LEU A O 1
ATOM 1658 N N . LYS A 1 199 ? 16.640 -8.916 -19.651 1.00 97.94 199 LYS A N 1
ATOM 1659 C CA . LYS A 1 199 ? 17.447 -8.283 -20.701 1.00 97.94 199 LYS A CA 1
ATOM 1660 C C . LYS A 1 199 ? 17.041 -8.783 -22.091 1.00 97.94 199 LYS A C 1
ATOM 1662 O O . LYS A 1 199 ? 16.793 -7.976 -22.980 1.00 97.94 199 LYS A O 1
ATOM 1667 N N . SER A 1 200 ? 16.892 -10.099 -22.250 1.00 97.94 200 SER A N 1
ATOM 1668 C CA . SER A 1 200 ? 16.446 -10.726 -23.499 1.00 97.94 200 SER A CA 1
ATOM 1669 C C . SER A 1 200 ? 15.038 -10.277 -23.910 1.00 97.94 200 SER A C 1
ATOM 1671 O O . SER A 1 200 ? 14.828 -9.877 -25.060 1.00 97.94 200 SER A O 1
ATOM 1673 N N . LYS A 1 201 ? 14.081 -10.255 -22.967 1.00 97.94 201 LYS A N 1
ATOM 1674 C CA . LYS A 1 201 ? 12.717 -9.756 -23.214 1.00 97.94 201 LYS A CA 1
ATOM 1675 C C . LYS A 1 201 ? 12.708 -8.295 -23.665 1.00 97.94 201 LYS A C 1
ATOM 1677 O O . LYS A 1 201 ? 12.036 -7.979 -24.644 1.00 97.94 201 LYS A O 1
ATOM 1682 N N . ILE A 1 202 ? 13.467 -7.428 -22.992 1.00 98.31 202 ILE A N 1
ATOM 1683 C CA . ILE A 1 202 ? 13.578 -6.005 -23.342 1.00 98.31 202 ILE A CA 1
ATOM 1684 C C . ILE A 1 202 ? 14.157 -5.857 -24.750 1.00 98.31 202 ILE A C 1
ATOM 1686 O O . ILE A 1 202 ? 13.521 -5.247 -25.604 1.00 98.31 202 ILE A O 1
ATOM 1690 N N . SER A 1 203 ? 15.313 -6.464 -25.031 1.00 98.00 203 SER A N 1
ATOM 1691 C CA . SER A 1 203 ? 15.959 -6.356 -26.345 1.00 98.00 203 SER A CA 1
ATOM 1692 C C . SER A 1 203 ? 15.092 -6.902 -27.482 1.00 98.00 203 SER A C 1
ATOM 1694 O O . SER A 1 203 ? 15.075 -6.330 -28.568 1.00 98.00 203 SER A O 1
ATOM 1696 N N . THR A 1 204 ? 14.354 -7.989 -27.247 1.00 97.75 204 THR A N 1
ATOM 1697 C CA . THR A 1 204 ? 13.431 -8.552 -28.243 1.00 97.75 204 THR A CA 1
ATOM 1698 C C . THR A 1 204 ? 12.267 -7.603 -28.513 1.00 97.75 204 THR A C 1
ATOM 1700 O O . THR A 1 204 ? 11.951 -7.337 -29.669 1.00 97.75 204 THR A O 1
ATOM 1703 N N . ALA A 1 205 ? 11.656 -7.049 -27.463 1.00 97.81 205 ALA A N 1
ATOM 1704 C CA . ALA A 1 205 ? 10.544 -6.118 -27.610 1.00 97.81 205 ALA A CA 1
ATOM 1705 C C . ALA A 1 205 ? 10.969 -4.802 -28.287 1.00 97.81 205 ALA A C 1
ATOM 1707 O O . ALA A 1 205 ? 10.238 -4.315 -29.146 1.00 97.81 205 ALA A O 1
ATOM 1708 N N . ILE A 1 206 ? 12.161 -4.278 -27.972 1.00 97.88 206 ILE A N 1
ATOM 1709 C CA . ILE A 1 206 ? 12.753 -3.108 -28.646 1.00 97.88 206 ILE A CA 1
ATOM 1710 C C . ILE A 1 206 ? 12.869 -3.359 -30.153 1.00 97.88 206 ILE A C 1
ATOM 1712 O O . ILE A 1 206 ? 12.294 -2.608 -30.932 1.00 97.88 206 ILE A O 1
ATOM 1716 N N . LYS A 1 207 ? 13.505 -4.465 -30.566 1.00 97.19 207 LYS A N 1
ATOM 1717 C CA . LYS A 1 207 ? 13.687 -4.807 -31.991 1.00 97.19 207 LYS A CA 1
ATOM 1718 C C . LYS A 1 207 ? 12.374 -4.902 -32.770 1.00 97.19 207 LYS A C 1
ATOM 1720 O O . LYS A 1 207 ? 12.355 -4.639 -33.970 1.00 97.19 207 LYS A O 1
ATOM 1725 N N . VAL A 1 208 ? 11.294 -5.341 -32.121 1.00 97.06 208 VAL A N 1
ATOM 1726 C CA . VAL A 1 208 ? 9.963 -5.388 -32.744 1.00 97.06 208 VAL A CA 1
ATOM 1727 C C . VAL A 1 208 ? 9.396 -3.976 -32.886 1.00 97.06 208 VAL A C 1
ATOM 1729 O O . VAL A 1 208 ? 8.968 -3.608 -33.974 1.00 97.06 208 VAL A O 1
ATOM 1732 N N . LEU A 1 209 ? 9.441 -3.180 -31.816 1.00 96.06 209 LEU A N 1
ATOM 1733 C CA . LEU A 1 209 ? 8.845 -1.839 -31.767 1.00 96.06 209 LEU A CA 1
ATOM 1734 C C . LEU A 1 209 ? 9.589 -0.796 -32.608 1.00 96.06 209 LEU A C 1
ATOM 1736 O O . LEU A 1 209 ? 8.977 0.172 -33.048 1.00 96.06 209 LEU A O 1
ATOM 1740 N N . GLU A 1 210 ? 10.882 -0.997 -32.859 1.00 94.00 210 GLU A N 1
ATOM 1741 C CA . GLU A 1 210 ? 11.658 -0.185 -33.804 1.00 94.00 210 GLU A CA 1
ATOM 1742 C C . GLU A 1 210 ? 11.195 -0.371 -35.254 1.00 94.00 210 GLU A C 1
ATOM 1744 O O . GLU A 1 210 ? 11.310 0.559 -36.050 1.00 94.00 210 GLU A O 1
ATOM 1749 N N . LYS A 1 211 ? 10.656 -1.549 -35.596 1.00 94.19 211 LYS A N 1
ATOM 1750 C CA . LYS A 1 211 ? 10.128 -1.843 -36.936 1.00 94.19 211 LYS A CA 1
ATOM 1751 C C . LYS A 1 211 ? 8.678 -1.402 -37.076 1.00 94.19 211 LYS A C 1
ATOM 1753 O O . LYS A 1 211 ? 8.341 -0.685 -38.011 1.00 94.19 211 LYS A O 1
ATOM 1758 N N . GLU A 1 212 ? 7.826 -1.842 -36.155 1.00 93.94 212 GLU A N 1
ATOM 1759 C CA . GLU A 1 212 ? 6.396 -1.549 -36.182 1.00 93.94 212 GLU A CA 1
ATOM 1760 C C . GLU A 1 212 ? 5.801 -1.568 -34.771 1.00 93.94 212 GLU A C 1
ATOM 1762 O O . GLU A 1 212 ? 6.207 -2.335 -33.893 1.00 93.94 212 GLU A O 1
ATOM 1767 N N . PHE A 1 213 ? 4.788 -0.732 -34.541 1.00 95.81 213 PHE A N 1
ATOM 1768 C CA . PHE A 1 213 ? 4.071 -0.736 -33.276 1.00 95.81 213 PHE A CA 1
ATOM 1769 C C . PHE A 1 213 ? 3.209 -1.998 -33.116 1.00 95.81 213 PHE A C 1
ATOM 1771 O O . PHE A 1 213 ? 2.190 -2.167 -33.779 1.00 95.81 213 PHE A O 1
ATOM 1778 N N . VAL A 1 214 ? 3.567 -2.832 -32.137 1.00 96.88 214 VAL A N 1
ATOM 1779 C CA . VAL A 1 214 ? 2.787 -4.002 -31.711 1.00 96.88 214 VAL A CA 1
ATOM 1780 C C . VAL A 1 214 ? 2.419 -3.843 -30.236 1.00 96.88 214 VAL A C 1
ATOM 1782 O O . VAL A 1 214 ? 3.292 -3.820 -29.364 1.00 96.88 214 VAL A O 1
ATOM 1785 N N . LEU A 1 215 ? 1.117 -3.781 -29.935 1.00 95.56 215 LEU A N 1
ATOM 1786 C CA . LEU A 1 215 ? 0.609 -3.516 -28.581 1.00 95.56 215 LEU A CA 1
ATOM 1787 C C . LEU A 1 215 ? 1.118 -4.519 -27.530 1.00 95.56 215 LEU A C 1
ATOM 1789 O O . LEU A 1 215 ? 1.455 -4.119 -26.416 1.00 95.56 215 LEU A O 1
ATOM 1793 N N . GLU A 1 216 ? 1.178 -5.811 -27.859 1.00 96.12 216 GLU A N 1
ATOM 1794 C CA . GLU A 1 216 ? 1.658 -6.833 -26.918 1.00 96.12 216 GLU A CA 1
ATOM 1795 C C . GLU A 1 216 ? 3.162 -6.709 -26.648 1.00 96.12 216 GLU A C 1
ATOM 1797 O O . GLU A 1 216 ? 3.569 -6.756 -25.487 1.00 96.12 216 GLU A O 1
ATOM 1802 N N . SER A 1 217 ? 3.980 -6.429 -27.670 1.00 97.31 217 SER A N 1
ATOM 1803 C CA . SER A 1 217 ? 5.411 -6.148 -27.481 1.00 97.31 217 SER A CA 1
ATOM 1804 C C . SER A 1 217 ? 5.632 -4.893 -26.638 1.00 97.31 217 SER A C 1
ATOM 1806 O O . SER A 1 217 ? 6.498 -4.884 -25.768 1.00 97.31 217 SER A O 1
ATOM 1808 N N . TRP A 1 218 ? 4.815 -3.852 -26.824 1.00 97.56 218 TRP A N 1
ATOM 1809 C CA . TRP A 1 218 ? 4.868 -2.636 -26.007 1.00 97.56 218 TRP A CA 1
ATOM 1810 C C . TRP A 1 218 ? 4.506 -2.902 -24.538 1.00 97.56 218 TRP A C 1
ATOM 1812 O O . TRP A 1 218 ? 5.199 -2.445 -23.625 1.00 97.56 218 TRP A O 1
ATOM 1822 N N . LYS A 1 219 ? 3.473 -3.717 -24.282 1.00 96.88 219 LYS A N 1
ATOM 1823 C CA . LYS A 1 219 ? 3.134 -4.169 -22.923 1.00 96.88 219 LYS A CA 1
ATOM 1824 C C . LYS A 1 219 ? 4.261 -4.986 -22.296 1.00 96.88 219 LYS A C 1
ATOM 1826 O O . LYS A 1 219 ? 4.563 -4.777 -21.121 1.00 96.88 219 LYS A O 1
ATOM 1831 N N . GLU A 1 220 ? 4.866 -5.910 -23.037 1.00 97.25 220 GLU A N 1
ATOM 1832 C CA . GLU A 1 220 ? 5.990 -6.713 -22.545 1.00 97.25 220 GLU A CA 1
ATOM 1833 C C . GLU A 1 220 ? 7.220 -5.850 -22.252 1.00 97.25 220 GLU A C 1
ATOM 1835 O O . GLU A 1 220 ? 7.818 -6.019 -21.187 1.00 97.25 220 GLU A O 1
ATOM 1840 N N . LEU A 1 221 ? 7.535 -4.871 -23.111 1.00 98.12 221 LEU A N 1
ATOM 1841 C CA . LEU A 1 221 ? 8.611 -3.906 -22.877 1.00 98.12 221 LEU A CA 1
ATOM 1842 C C . LEU A 1 221 ? 8.400 -3.169 -21.549 1.00 98.12 221 LEU A C 1
ATOM 1844 O O . LEU A 1 221 ? 9.289 -3.164 -20.704 1.00 98.12 221 LEU A O 1
ATOM 1848 N N . MET A 1 222 ? 7.201 -2.627 -21.301 1.00 97.25 222 MET A N 1
ATOM 1849 C CA . MET A 1 222 ? 6.891 -1.962 -20.029 1.00 97.25 222 MET A CA 1
ATOM 1850 C C . MET A 1 222 ? 7.068 -2.877 -18.815 1.00 97.25 222 MET A C 1
ATOM 1852 O O . MET A 1 222 ? 7.680 -2.477 -17.822 1.00 97.25 222 MET A O 1
ATOM 1856 N N . LYS A 1 223 ? 6.517 -4.097 -18.862 1.00 97.81 223 LYS A N 1
ATOM 1857 C CA . LYS A 1 223 ? 6.589 -5.037 -17.733 1.00 97.81 223 LYS A CA 1
ATOM 1858 C C . LYS A 1 223 ? 8.038 -5.428 -17.440 1.00 97.81 223 LYS A C 1
ATOM 1860 O O . LYS A 1 223 ? 8.449 -5.387 -16.281 1.00 97.81 223 LYS A O 1
ATOM 1865 N N . ALA A 1 224 ? 8.796 -5.808 -18.471 1.00 98.12 224 ALA A N 1
ATOM 1866 C CA . ALA A 1 224 ? 10.176 -6.258 -18.331 1.00 98.12 224 ALA A CA 1
ATOM 1867 C C . ALA A 1 224 ? 11.085 -5.119 -17.850 1.00 98.12 224 ALA A C 1
ATOM 1869 O O . ALA A 1 224 ? 11.828 -5.309 -16.888 1.00 98.12 224 ALA A O 1
ATOM 1870 N N . THR A 1 225 ? 10.956 -3.918 -18.425 1.00 98.31 225 THR A N 1
ATOM 1871 C CA . THR A 1 225 ? 11.734 -2.736 -18.022 1.00 98.31 225 THR A CA 1
ATOM 1872 C C . THR A 1 225 ? 11.456 -2.324 -16.576 1.00 98.31 225 THR A C 1
ATOM 1874 O O . THR A 1 225 ? 12.398 -2.034 -15.841 1.00 98.31 225 THR A O 1
ATOM 1877 N N . LEU A 1 226 ? 10.199 -2.377 -16.111 1.00 97.75 226 LEU A N 1
ATOM 1878 C CA . LEU A 1 226 ? 9.858 -2.083 -14.712 1.00 97.75 226 LEU A CA 1
ATOM 1879 C C . LEU A 1 226 ? 10.592 -3.010 -13.730 1.00 97.75 226 LEU A C 1
ATOM 1881 O O . LEU A 1 226 ? 11.162 -2.549 -12.739 1.00 97.75 226 LEU A O 1
ATOM 1885 N N . ILE A 1 227 ? 10.590 -4.320 -13.994 1.00 97.69 227 ILE A N 1
ATOM 1886 C CA . ILE A 1 227 ? 11.248 -5.295 -13.113 1.00 97.69 227 ILE A CA 1
ATOM 1887 C C . ILE A 1 227 ? 12.768 -5.244 -13.251 1.00 97.69 227 ILE A C 1
ATOM 1889 O O . ILE A 1 227 ? 13.476 -5.356 -12.249 1.00 97.69 227 ILE A O 1
ATOM 1893 N N . TYR A 1 228 ? 13.275 -4.999 -14.458 1.00 97.38 228 TYR A N 1
ATOM 1894 C CA . TYR A 1 228 ? 14.695 -4.771 -14.693 1.00 97.38 228 TYR A CA 1
ATOM 1895 C C . TYR A 1 228 ? 15.210 -3.589 -13.865 1.00 97.38 228 TYR A C 1
ATOM 1897 O O . TYR A 1 228 ? 16.163 -3.756 -13.105 1.00 97.38 228 TYR A O 1
ATOM 1905 N N . LEU A 1 229 ? 14.526 -2.437 -13.899 1.00 96.06 229 LEU A N 1
ATOM 1906 C CA . LEU A 1 229 ? 14.866 -1.284 -13.059 1.00 96.06 229 LEU A CA 1
ATOM 1907 C C . LEU A 1 229 ? 14.813 -1.617 -11.567 1.00 96.06 229 LEU A C 1
ATOM 1909 O O . LEU A 1 229 ? 15.655 -1.135 -10.807 1.00 96.06 229 LEU A O 1
ATOM 1913 N N . GLN A 1 230 ? 13.851 -2.444 -11.144 1.00 94.69 230 GLN A N 1
ATOM 1914 C CA . GLN A 1 230 ? 13.709 -2.864 -9.749 1.00 94.69 230 GLN A CA 1
ATOM 1915 C C . GLN A 1 230 ? 14.902 -3.648 -9.240 1.00 94.69 230 GLN A C 1
ATOM 1917 O O . GLN A 1 230 ? 15.402 -3.354 -8.151 1.00 94.69 230 GLN A O 1
ATOM 1922 N N . ILE A 1 231 ? 15.362 -4.617 -10.020 1.00 93.12 231 ILE A N 1
ATOM 1923 C CA . ILE A 1 231 ? 16.490 -5.464 -9.643 1.00 93.12 231 ILE A CA 1
ATOM 1924 C C . ILE A 1 231 ? 17.794 -4.680 -9.773 1.00 93.12 231 ILE A C 1
ATOM 1926 O O . ILE A 1 231 ? 18.604 -4.709 -8.847 1.00 93.12 231 ILE A O 1
ATOM 1930 N N . PHE A 1 232 ? 17.955 -3.919 -10.862 1.00 92.94 232 PHE A N 1
ATOM 1931 C CA . PHE A 1 232 ? 19.141 -3.103 -11.123 1.00 92.94 232 PHE A CA 1
ATOM 1932 C C . PHE A 1 232 ? 19.394 -2.089 -10.000 1.00 92.94 232 PHE A C 1
ATOM 1934 O O . PHE A 1 232 ? 20.499 -2.001 -9.475 1.00 92.94 232 PHE A O 1
ATOM 1941 N N . ASN A 1 233 ? 18.347 -1.393 -9.552 1.00 92.62 233 ASN A N 1
ATOM 1942 C CA . ASN A 1 233 ? 18.459 -0.385 -8.497 1.00 92.62 233 ASN A CA 1
ATOM 1943 C C . ASN A 1 233 ? 18.263 -0.935 -7.076 1.00 92.62 233 ASN A C 1
ATOM 1945 O O . ASN A 1 233 ? 18.379 -0.183 -6.107 1.00 92.62 233 ASN A O 1
ATOM 1949 N N . ARG A 1 234 ? 17.898 -2.217 -6.926 1.00 90.56 234 ARG A N 1
ATOM 1950 C CA . ARG A 1 234 ? 17.516 -2.843 -5.643 1.00 90.56 234 ARG A CA 1
ATOM 1951 C C . ARG A 1 234 ? 16.490 -2.010 -4.855 1.00 90.56 234 ARG A C 1
ATOM 1953 O O . ARG A 1 234 ? 16.558 -1.892 -3.629 1.00 90.56 234 ARG A O 1
ATOM 1960 N N . ARG A 1 235 ? 15.532 -1.401 -5.560 1.00 89.00 235 ARG A N 1
ATOM 1961 C CA . ARG A 1 235 ? 14.507 -0.518 -4.971 1.00 89.00 235 ARG A CA 1
ATOM 1962 C C . ARG A 1 235 ? 13.214 -1.267 -4.672 1.00 89.00 235 ARG A C 1
ATOM 1964 O O . ARG A 1 235 ? 12.950 -2.357 -5.185 1.00 89.00 235 ARG A O 1
ATOM 1971 N N . ARG A 1 236 ? 12.375 -0.672 -3.818 1.00 87.75 236 ARG A N 1
ATOM 1972 C CA . ARG A 1 236 ? 11.044 -1.219 -3.542 1.00 87.75 236 ARG A CA 1
ATOM 1973 C C . ARG A 1 236 ? 10.155 -1.011 -4.759 1.00 87.75 236 ARG A C 1
ATOM 1975 O O . ARG A 1 236 ? 10.231 0.018 -5.420 1.00 87.75 236 ARG A O 1
ATOM 1982 N N . ALA A 1 237 ? 9.238 -1.949 -4.979 1.00 90.94 237 ALA A N 1
ATOM 1983 C CA . ALA A 1 237 ? 8.249 -1.888 -6.055 1.00 90.94 237 ALA A CA 1
ATOM 1984 C C . ALA A 1 237 ? 7.547 -0.524 -6.146 1.00 90.94 237 ALA A C 1
ATOM 1986 O O . ALA A 1 237 ? 7.411 0.035 -7.228 1.00 90.94 237 ALA A O 1
ATOM 1987 N N . GLY A 1 238 ? 7.145 0.027 -4.995 1.00 88.12 238 GLY A N 1
ATOM 1988 C CA . GLY A 1 238 ? 6.441 1.302 -4.926 1.00 88.12 238 GLY A CA 1
ATOM 1989 C C . GLY A 1 238 ? 7.236 2.489 -5.475 1.00 88.12 238 GLY A C 1
ATOM 1990 O O . GLY A 1 238 ? 6.626 3.406 -6.012 1.00 88.12 238 GLY A O 1
ATOM 1991 N N . ASP A 1 239 ? 8.560 2.474 -5.348 1.00 88.50 239 ASP A N 1
ATOM 1992 C CA . ASP A 1 239 ? 9.408 3.588 -5.783 1.00 88.50 239 ASP A CA 1
ATOM 1993 C C . ASP A 1 239 ? 9.517 3.641 -7.318 1.00 88.50 239 ASP A C 1
ATOM 1995 O O . ASP A 1 239 ? 9.752 4.702 -7.880 1.00 88.50 239 ASP A O 1
ATOM 1999 N N . LEU A 1 240 ? 9.285 2.512 -7.999 1.00 93.25 240 LEU A N 1
ATOM 2000 C CA . LEU A 1 240 ? 9.475 2.383 -9.447 1.00 93.25 240 LEU A CA 1
ATOM 2001 C C . LEU A 1 240 ? 8.171 2.280 -10.232 1.00 93.25 240 LEU A C 1
ATOM 2003 O O . LEU A 1 240 ? 8.038 2.868 -11.299 1.00 93.25 240 LEU A O 1
ATOM 2007 N N . GLU A 1 241 ? 7.164 1.589 -9.691 1.00 93.62 241 GLU A N 1
ATOM 2008 C CA . GLU A 1 241 ? 5.873 1.410 -10.373 1.00 93.62 241 GLU A CA 1
ATOM 2009 C C . GLU A 1 241 ? 5.105 2.732 -10.565 1.00 93.62 241 GLU A C 1
ATOM 2011 O O . GLU A 1 241 ? 4.114 2.773 -11.286 1.00 93.62 241 GLU A O 1
ATOM 2016 N N . ARG A 1 242 ? 5.553 3.812 -9.908 1.00 92.44 242 ARG A N 1
ATOM 2017 C CA . ARG A 1 242 ? 4.941 5.146 -9.934 1.00 92.44 242 ARG A CA 1
ATOM 2018 C C . ARG A 1 242 ? 5.812 6.217 -10.594 1.00 92.44 242 ARG A C 1
ATOM 2020 O O . ARG A 1 242 ? 5.475 7.389 -10.455 1.00 92.44 242 ARG A O 1
ATOM 2027 N N . ILE A 1 243 ? 6.893 5.841 -11.280 1.00 94.56 243 ILE A N 1
ATOM 2028 C CA . ILE A 1 243 ? 7.702 6.799 -12.045 1.00 94.56 243 ILE A CA 1
ATOM 2029 C C . ILE A 1 243 ? 6.818 7.462 -13.108 1.00 94.56 243 ILE A C 1
ATOM 2031 O O . ILE A 1 243 ? 6.049 6.788 -13.808 1.00 94.56 243 ILE A O 1
ATOM 2035 N N . THR A 1 244 ? 6.918 8.785 -13.194 1.00 95.31 244 THR A N 1
ATOM 2036 C CA . THR A 1 244 ? 6.186 9.616 -14.155 1.00 95.31 244 THR A CA 1
ATOM 2037 C C . THR A 1 244 ? 7.101 10.163 -15.244 1.00 95.31 244 THR A C 1
ATOM 2039 O O . THR A 1 244 ? 8.315 10.187 -15.059 1.00 95.31 244 THR A O 1
ATOM 2042 N N . GLU A 1 245 ? 6.510 10.597 -16.356 1.00 95.12 245 GLU A N 1
ATOM 2043 C CA . GLU A 1 245 ? 7.196 11.342 -17.423 1.00 95.12 245 GLU A CA 1
ATOM 2044 C C . GLU A 1 245 ? 7.924 12.559 -16.852 1.00 95.12 245 GLU A C 1
ATOM 2046 O O . GLU A 1 245 ? 9.122 12.676 -17.047 1.00 95.12 245 GLU A O 1
ATOM 2051 N N . ASP A 1 246 ? 7.272 13.340 -15.986 1.00 94.25 246 ASP A N 1
ATOM 2052 C CA . ASP A 1 246 ? 7.904 14.490 -15.330 1.00 94.25 246 ASP A CA 1
ATOM 2053 C C . ASP A 1 246 ? 9.172 14.103 -14.537 1.00 94.25 246 ASP A C 1
ATOM 2055 O O . ASP A 1 246 ? 10.115 14.882 -14.435 1.00 94.25 246 ASP A O 1
ATOM 2059 N N . ASN A 1 247 ? 9.236 12.898 -13.950 1.00 94.06 247 ASN A N 1
ATOM 2060 C CA . ASN A 1 247 ? 10.463 12.442 -13.279 1.00 94.06 247 ASN A CA 1
ATOM 2061 C C . ASN A 1 247 ? 11.573 12.092 -14.270 1.00 94.06 247 ASN A C 1
ATOM 2063 O O . ASN A 1 247 ? 12.744 12.201 -13.920 1.00 94.06 247 ASN A O 1
ATOM 2067 N N . TYR A 1 248 ? 11.197 11.614 -15.452 1.00 95.31 248 TYR A N 1
ATOM 2068 C CA . TYR A 1 248 ? 12.115 11.236 -16.514 1.00 95.31 248 TYR A CA 1
ATOM 2069 C C . TYR A 1 248 ? 12.629 12.448 -17.280 1.00 95.31 248 TYR A C 1
ATOM 2071 O O . TYR A 1 248 ? 13.816 12.510 -17.561 1.00 95.31 248 TYR A O 1
ATOM 2079 N N . ASP A 1 249 ? 11.785 13.446 -17.523 1.00 93.00 249 ASP A N 1
ATOM 2080 C CA . ASP A 1 249 ? 12.182 14.694 -18.178 1.00 93.00 249 ASP A CA 1
ATOM 2081 C C . ASP A 1 249 ? 13.209 15.472 -17.334 1.00 93.00 249 ASP A C 1
ATOM 2083 O O . ASP A 1 249 ? 14.092 16.127 -17.877 1.00 93.00 249 ASP A O 1
ATOM 2087 N N . ASN A 1 250 ? 13.160 15.322 -16.004 1.00 89.69 250 ASN A N 1
ATOM 2088 C CA . ASN A 1 250 ? 14.131 15.877 -15.050 1.00 89.69 250 ASN A CA 1
ATOM 2089 C C . ASN A 1 250 ? 15.315 14.929 -14.762 1.00 89.69 250 ASN A C 1
ATOM 2091 O O . ASN A 1 250 ? 15.816 14.861 -13.637 1.00 89.69 250 ASN A O 1
ATOM 2095 N N . GLN A 1 251 ? 15.716 14.127 -15.743 1.00 90.19 251 GLN A N 1
ATOM 2096 C CA . GLN A 1 251 ? 16.892 13.268 -15.636 1.00 90.19 251 GLN A CA 1
ATOM 2097 C C . GLN A 1 251 ? 18.196 14.048 -15.780 1.00 90.19 251 GLN A C 1
ATOM 2099 O O . GLN A 1 251 ? 18.304 14.979 -16.570 1.00 90.19 251 GLN A O 1
ATOM 2104 N N . GLU A 1 252 ? 19.210 13.592 -15.060 1.00 88.25 252 GLU A N 1
ATOM 2105 C CA . GLU A 1 252 ? 20.543 14.191 -15.033 1.00 88.25 252 GLU A CA 1
ATOM 2106 C C . GLU A 1 252 ? 21.577 13.130 -15.408 1.00 88.25 252 GLU A C 1
ATOM 2108 O O . GLU A 1 252 ? 21.371 11.934 -15.141 1.00 88.25 252 GLU A O 1
ATOM 2113 N N . ASN A 1 253 ? 22.711 13.535 -15.979 1.00 83.81 253 ASN A N 1
ATOM 2114 C CA . ASN A 1 253 ? 23.849 12.626 -16.039 1.00 83.81 253 ASN A CA 1
ATOM 2115 C C . ASN A 1 253 ? 24.394 12.435 -14.625 1.00 83.81 253 ASN A C 1
ATOM 2117 O O . ASN A 1 253 ? 24.337 13.330 -13.778 1.00 83.81 253 ASN A O 1
ATOM 2121 N N . ILE A 1 254 ? 24.957 11.258 -14.352 1.00 77.44 254 ILE A N 1
ATOM 2122 C CA . ILE A 1 254 ? 25.538 10.973 -13.033 1.00 77.44 254 ILE A CA 1
ATOM 2123 C C . ILE A 1 254 ? 26.629 11.990 -12.665 1.00 77.44 254 ILE A C 1
ATOM 2125 O O . ILE A 1 254 ? 26.763 12.344 -11.495 1.00 77.44 254 ILE A O 1
ATOM 2129 N N . THR A 1 255 ? 27.376 12.463 -13.661 1.00 71.38 255 THR A N 1
ATOM 2130 C CA . THR A 1 255 ? 28.510 13.373 -13.490 1.00 71.38 255 THR A CA 1
ATOM 2131 C C . THR A 1 255 ? 28.117 14.830 -13.277 1.00 71.38 255 THR A C 1
ATOM 2133 O O . THR A 1 255 ? 28.944 15.586 -12.785 1.00 71.38 255 THR A O 1
ATOM 2136 N N . ASP A 1 256 ? 26.885 15.236 -13.605 1.00 72.12 256 ASP A N 1
ATOM 2137 C CA . ASP A 1 256 ? 26.484 16.656 -13.592 1.00 72.12 256 ASP A CA 1
ATOM 2138 C C . ASP A 1 256 ? 26.480 17.260 -12.177 1.00 72.12 256 ASP A C 1
ATOM 2140 O O . ASP A 1 256 ? 26.586 18.469 -12.011 1.00 72.12 256 ASP A O 1
ATOM 2144 N N . ASN A 1 257 ? 26.386 16.404 -11.156 1.00 64.44 257 ASN A N 1
ATOM 2145 C CA . ASN A 1 257 ? 26.317 16.775 -9.743 1.00 64.44 257 ASN A CA 1
ATOM 2146 C C . ASN A 1 257 ? 27.458 16.162 -8.907 1.00 64.44 257 ASN A C 1
ATOM 2148 O O . ASN A 1 257 ? 27.333 16.058 -7.685 1.00 64.44 257 ASN A O 1
ATOM 2152 N N . MET A 1 258 ? 28.528 15.678 -9.548 1.00 68.56 258 MET A N 1
ATOM 2153 C CA . MET A 1 258 ? 29.724 15.218 -8.837 1.00 68.56 258 MET A CA 1
ATOM 2154 C C . MET A 1 258 ? 30.604 16.419 -8.491 1.00 68.56 258 MET A C 1
ATOM 2156 O O . MET A 1 258 ? 30.863 17.262 -9.345 1.00 68.56 258 MET A O 1
ATOM 2160 N N . ASP A 1 259 ? 31.064 16.484 -7.243 1.00 68.88 259 ASP A N 1
ATOM 2161 C CA . ASP A 1 259 ? 32.034 17.497 -6.820 1.00 68.88 259 ASP A CA 1
ATOM 2162 C C . ASP A 1 259 ? 33.388 17.273 -7.517 1.00 68.88 259 ASP A C 1
ATOM 2164 O O . ASP A 1 259 ? 33.727 16.133 -7.858 1.00 68.88 259 ASP A O 1
ATOM 2168 N N . SER A 1 260 ? 34.172 18.334 -7.715 1.00 64.19 260 SER A N 1
ATOM 2169 C CA . SER A 1 260 ? 35.450 18.282 -8.438 1.00 64.19 260 SER A CA 1
ATOM 2170 C C . SER A 1 260 ? 36.408 17.248 -7.841 1.00 64.19 260 SER A C 1
ATOM 2172 O O . SER A 1 260 ? 37.031 16.494 -8.582 1.00 64.19 260 SER A O 1
ATOM 2174 N N . GLU A 1 261 ? 36.422 17.107 -6.513 1.00 67.75 261 GLU A N 1
ATOM 2175 C CA . GLU A 1 261 ? 37.228 16.105 -5.804 1.00 67.75 261 GLU A CA 1
ATOM 2176 C C . GLU A 1 261 ? 36.772 14.656 -6.090 1.00 67.75 261 GLU A C 1
ATOM 2178 O O . GLU A 1 261 ? 37.583 13.733 -6.163 1.00 67.75 261 GLU A O 1
ATOM 2183 N N . GLN A 1 262 ? 35.473 14.418 -6.300 1.00 67.06 262 GLN A N 1
ATOM 2184 C CA . GLN A 1 262 ? 34.955 13.082 -6.634 1.00 67.06 262 GLN A CA 1
ATOM 2185 C C . GLN A 1 262 ? 35.274 12.696 -8.078 1.00 67.06 262 GLN A C 1
ATOM 2187 O O . GLN A 1 262 ? 35.553 11.529 -8.353 1.00 67.06 262 GLN A O 1
ATOM 2192 N N . VAL A 1 263 ? 35.250 13.673 -8.987 1.00 65.56 263 VAL A N 1
ATOM 2193 C CA . VAL A 1 263 ? 35.613 13.479 -10.396 1.00 65.56 263 VAL A CA 1
ATOM 2194 C C . VAL A 1 263 ? 37.116 13.230 -10.540 1.00 65.56 263 VAL A C 1
ATOM 2196 O O . VAL A 1 263 ? 37.506 12.336 -11.288 1.00 65.56 263 VAL A O 1
ATOM 2199 N N . GLU A 1 264 ? 37.953 13.960 -9.797 1.00 67.75 264 GLU A N 1
ATOM 2200 C CA . GLU A 1 264 ? 39.416 13.802 -9.806 1.00 67.75 264 GLU A CA 1
ATOM 2201 C C . GLU A 1 264 ? 39.883 12.449 -9.248 1.00 67.75 264 GLU A C 1
ATOM 2203 O O . GLU A 1 264 ? 40.870 11.890 -9.724 1.00 67.75 264 GLU A O 1
ATOM 2208 N N . ASN A 1 265 ? 39.142 11.878 -8.295 1.00 75.56 265 ASN A N 1
ATOM 2209 C CA . ASN A 1 265 ? 39.441 10.570 -7.707 1.00 75.56 265 ASN A CA 1
ATOM 2210 C C . ASN A 1 265 ? 39.005 9.367 -8.574 1.00 75.56 265 ASN A C 1
ATOM 2212 O O . ASN A 1 265 ? 39.273 8.218 -8.212 1.00 75.56 265 ASN A O 1
ATOM 2216 N N . MET A 1 266 ? 38.329 9.587 -9.708 1.00 75.12 266 MET A N 1
ATOM 2217 C CA . MET A 1 266 ? 37.894 8.520 -10.617 1.00 75.12 266 MET A CA 1
ATOM 2218 C C . MET A 1 266 ? 38.837 8.369 -11.817 1.00 75.12 266 MET A C 1
ATOM 2220 O O . MET A 1 266 ? 39.297 9.346 -12.404 1.00 75.12 266 MET A O 1
ATOM 2224 N N . SER A 1 267 ? 39.080 7.126 -12.256 1.00 81.81 267 SER A N 1
ATOM 2225 C CA . SER A 1 267 ? 39.804 6.900 -13.514 1.00 81.81 267 SER A CA 1
ATOM 2226 C C . SER A 1 267 ? 39.002 7.429 -14.709 1.00 81.81 267 SER A C 1
ATOM 2228 O O . SER A 1 267 ? 37.767 7.422 -14.697 1.00 81.81 267 SER A O 1
ATOM 2230 N N . LYS A 1 268 ? 39.697 7.837 -15.780 1.00 81.44 268 LYS A N 1
ATOM 2231 C CA . LYS A 1 268 ? 39.058 8.304 -17.026 1.00 81.44 268 LYS A CA 1
ATOM 2232 C C . LYS A 1 268 ? 38.064 7.279 -17.582 1.00 81.44 268 LYS A C 1
ATOM 2234 O O . LYS A 1 268 ? 36.963 7.649 -17.975 1.00 81.44 268 LYS A O 1
ATOM 2239 N N . GLU A 1 269 ? 38.416 5.997 -17.523 1.00 82.00 269 GLU A N 1
ATOM 2240 C CA . GLU A 1 269 ? 37.560 4.885 -17.961 1.00 82.00 269 GLU A CA 1
ATOM 2241 C C . GLU A 1 269 ? 36.294 4.763 -17.099 1.00 82.00 269 GLU A C 1
ATOM 2243 O O . GLU A 1 269 ? 35.197 4.558 -17.617 1.00 82.00 269 GLU A O 1
ATOM 2248 N N . SER A 1 270 ? 36.422 4.932 -15.778 1.00 79.88 270 SER A N 1
ATOM 2249 C CA . SER A 1 270 ? 35.281 4.902 -14.855 1.00 79.88 270 SER A CA 1
ATOM 2250 C C . SER A 1 270 ? 34.340 6.081 -15.094 1.00 79.88 270 SER A C 1
ATOM 2252 O O . SER A 1 270 ? 33.122 5.926 -15.008 1.00 79.88 270 SER A O 1
ATOM 2254 N N . LEU A 1 271 ? 34.895 7.251 -15.424 1.00 79.81 271 LEU A N 1
ATOM 2255 C CA . LEU A 1 271 ? 34.124 8.444 -15.754 1.00 79.81 271 LEU A CA 1
ATOM 2256 C C . LEU A 1 271 ? 33.378 8.275 -17.085 1.00 79.81 271 LEU A C 1
ATOM 2258 O O . LEU A 1 271 ? 32.193 8.587 -17.169 1.00 79.81 271 LEU A O 1
ATOM 2262 N N . GLU A 1 272 ? 34.038 7.740 -18.114 1.00 82.00 272 GLU A N 1
ATOM 2263 C CA . GLU A 1 272 ? 33.397 7.411 -19.393 1.00 82.00 272 GLU A CA 1
ATOM 2264 C C . GLU A 1 272 ? 32.286 6.374 -19.232 1.00 82.00 272 GLU A C 1
ATOM 2266 O O . GLU A 1 272 ? 31.209 6.536 -19.806 1.00 82.00 272 GLU A O 1
ATOM 2271 N N . PHE A 1 273 ? 32.500 5.349 -18.406 1.00 82.06 273 PHE A N 1
ATOM 2272 C CA . PHE A 1 273 ? 31.463 4.373 -18.090 1.00 82.06 273 PHE A CA 1
ATOM 2273 C C . PHE A 1 273 ? 30.287 5.009 -17.337 1.00 82.06 273 PHE A C 1
ATOM 2275 O O . PHE A 1 273 ? 29.132 4.750 -17.669 1.00 82.06 273 PHE A O 1
ATOM 2282 N N . ALA A 1 274 ? 30.553 5.875 -16.354 1.00 81.31 274 ALA A N 1
ATOM 2283 C CA . ALA A 1 274 ? 29.517 6.556 -15.578 1.00 81.31 274 ALA A CA 1
ATOM 2284 C C . ALA A 1 274 ? 28.656 7.502 -16.433 1.00 81.31 274 ALA A C 1
ATOM 2286 O O . ALA A 1 274 ? 27.445 7.570 -16.221 1.00 81.31 274 ALA A O 1
ATOM 2287 N N . LYS A 1 275 ? 29.249 8.171 -17.432 1.00 83.44 275 LYS A N 1
ATOM 2288 C CA . LYS A 1 275 ? 28.539 9.050 -18.382 1.00 83.44 275 LYS A CA 1
ATOM 2289 C C . LYS A 1 275 ? 27.470 8.331 -19.208 1.00 83.44 275 LYS A C 1
ATOM 2291 O O . LYS A 1 275 ? 26.567 8.979 -19.719 1.00 83.44 275 LYS A O 1
ATOM 2296 N N . GLN A 1 276 ? 27.545 7.006 -19.330 1.00 87.00 276 GLN A N 1
ATOM 2297 C CA . GLN A 1 276 ? 26.532 6.213 -20.037 1.00 87.00 276 GLN A CA 1
ATOM 2298 C C . GLN A 1 276 ? 25.244 6.033 -19.229 1.00 87.00 276 GLN A C 1
ATOM 2300 O O . GLN A 1 276 ? 24.255 5.526 -19.753 1.00 87.00 276 GLN A O 1
ATOM 2305 N N . TYR A 1 277 ? 25.256 6.381 -17.943 1.00 89.56 277 TYR A N 1
ATOM 2306 C CA . TYR A 1 277 ? 24.109 6.220 -17.072 1.00 89.56 277 TYR A CA 1
ATOM 2307 C C . TYR A 1 277 ? 23.489 7.569 -16.758 1.00 89.56 277 TYR A C 1
ATOM 2309 O O . TYR A 1 277 ? 24.166 8.551 -16.439 1.00 89.56 277 TYR A O 1
ATOM 2317 N N . ARG A 1 278 ? 22.162 7.568 -16.751 1.00 91.56 278 ARG A N 1
ATOM 2318 C CA . ARG A 1 278 ? 21.361 8.695 -16.294 1.00 91.56 278 ARG A CA 1
ATOM 2319 C C . ARG A 1 278 ? 20.709 8.394 -14.966 1.00 91.56 278 ARG A C 1
ATOM 2321 O O . ARG A 1 278 ? 20.601 7.248 -14.523 1.00 91.56 278 ARG A O 1
ATOM 2328 N N . ARG A 1 279 ? 20.284 9.454 -14.302 1.00 91.75 279 ARG A N 1
ATOM 2329 C CA . ARG A 1 279 ? 19.713 9.406 -12.970 1.00 91.75 279 ARG A CA 1
ATOM 2330 C C . ARG A 1 279 ? 18.418 10.190 -12.956 1.00 91.75 279 ARG A C 1
ATOM 2332 O O . ARG A 1 279 ? 18.397 11.347 -13.347 1.00 91.75 279 ARG A O 1
ATOM 2339 N N . ILE A 1 280 ? 17.363 9.573 -12.439 1.00 93.31 280 ILE A N 1
ATOM 2340 C CA . ILE A 1 280 ? 16.098 10.253 -12.160 1.00 93.31 280 ILE A CA 1
ATOM 2341 C C . ILE A 1 280 ? 15.847 10.309 -10.663 1.00 93.31 280 ILE A C 1
ATOM 2343 O O . ILE A 1 280 ? 16.234 9.415 -9.896 1.00 93.31 280 ILE A O 1
ATOM 2347 N N . THR A 1 281 ? 15.135 11.351 -10.260 1.00 90.50 281 THR A N 1
ATOM 2348 C CA . THR A 1 281 ? 14.757 11.579 -8.873 1.00 90.50 281 THR A CA 1
ATOM 2349 C C . THR A 1 281 ? 13.251 11.435 -8.704 1.00 90.50 281 THR A C 1
ATOM 2351 O O . THR A 1 281 ? 12.449 11.984 -9.454 1.00 90.50 281 THR A O 1
ATOM 2354 N N . THR A 1 282 ? 12.854 10.672 -7.690 1.00 88.12 282 THR A N 1
ATOM 2355 C CA . THR A 1 282 ? 11.457 10.353 -7.390 1.00 88.12 282 THR A CA 1
ATOM 2356 C C . THR A 1 282 ? 11.153 10.557 -5.912 1.00 88.12 282 THR A C 1
ATOM 2358 O O . THR A 1 282 ? 12.044 10.624 -5.062 1.00 88.12 282 THR A O 1
ATOM 2361 N N . ARG A 1 283 ? 9.863 10.633 -5.580 1.00 83.38 283 ARG A N 1
ATOM 2362 C CA . ARG A 1 283 ? 9.397 10.760 -4.199 1.00 83.38 283 ARG A CA 1
ATOM 2363 C C . ARG A 1 283 ? 9.167 9.388 -3.561 1.00 83.38 283 ARG A C 1
ATOM 2365 O O . ARG A 1 283 ? 8.223 8.676 -3.907 1.00 83.38 283 ARG A O 1
ATOM 2372 N N . GLY A 1 284 ? 9.970 9.065 -2.555 1.00 80.69 284 GLY A N 1
ATOM 2373 C CA . GLY A 1 284 ? 9.821 7.893 -1.698 1.00 80.69 284 GLY A CA 1
ATOM 2374 C C . GLY A 1 284 ? 8.912 8.105 -0.482 1.00 80.69 284 GLY A C 1
ATOM 2375 O O . GLY A 1 284 ? 8.227 9.119 -0.307 1.00 80.69 284 GLY A O 1
ATOM 2376 N N . LYS A 1 285 ? 8.906 7.107 0.411 1.00 77.44 285 LYS A N 1
ATOM 2377 C CA . LYS A 1 285 ? 8.138 7.140 1.669 1.00 77.44 285 LYS A CA 1
ATOM 2378 C C . LYS A 1 285 ? 8.587 8.316 2.551 1.00 77.44 285 LYS A C 1
ATOM 2380 O O . LYS A 1 285 ? 9.776 8.601 2.638 1.00 77.44 285 LYS A O 1
ATOM 2385 N N . LEU A 1 286 ? 7.637 8.951 3.248 1.00 78.12 286 LEU A N 1
ATOM 2386 C CA . LEU A 1 286 ? 7.876 10.123 4.111 1.00 78.12 286 LEU A CA 1
ATOM 2387 C C . LEU A 1 286 ? 8.517 11.310 3.373 1.00 78.12 286 LEU A C 1
ATOM 2389 O O . LEU A 1 286 ? 9.318 12.030 3.953 1.00 78.12 286 LEU A O 1
ATOM 2393 N N . ASN A 1 287 ? 8.174 11.501 2.095 1.00 78.50 287 ASN A N 1
ATOM 2394 C CA . ASN A 1 287 ? 8.714 12.581 1.263 1.00 78.50 287 ASN A CA 1
ATOM 2395 C C . ASN A 1 287 ? 10.233 12.523 1.040 1.00 78.50 287 ASN A C 1
ATOM 2397 O O . ASN A 1 287 ? 10.822 13.512 0.626 1.00 78.50 287 ASN A O 1
ATOM 2401 N N . ARG A 1 288 ? 10.871 11.378 1.308 1.00 84.75 288 ARG A N 1
ATOM 2402 C CA . ARG A 1 288 ? 12.303 11.208 1.063 1.00 84.75 288 ARG A CA 1
ATOM 2403 C C . ARG A 1 288 ? 12.579 11.155 -0.431 1.00 84.75 288 ARG A C 1
ATOM 2405 O O . ARG A 1 288 ? 11.861 10.476 -1.162 1.00 84.75 288 ARG A O 1
ATOM 2412 N N . THR A 1 289 ? 13.650 11.804 -0.850 1.00 86.62 289 THR A N 1
ATOM 2413 C CA . THR A 1 289 ? 14.154 11.749 -2.219 1.00 86.62 289 THR A CA 1
ATOM 2414 C C . THR A 1 289 ? 14.717 10.360 -2.518 1.00 86.62 289 THR A C 1
ATOM 2416 O O . THR A 1 289 ? 15.497 9.815 -1.736 1.00 86.62 289 THR A O 1
ATOM 2419 N N . VAL A 1 290 ? 14.289 9.757 -3.628 1.00 86.88 290 VAL A N 1
ATOM 2420 C CA . VAL A 1 290 ? 14.739 8.438 -4.082 1.00 86.88 290 VAL A CA 1
ATOM 2421 C C . VAL A 1 290 ? 15.301 8.544 -5.486 1.00 86.88 290 VAL A C 1
ATOM 2423 O O . VAL A 1 290 ? 14.602 8.871 -6.439 1.00 86.88 290 VAL A O 1
ATOM 2426 N N . THR A 1 291 ? 16.569 8.187 -5.591 1.00 90.50 291 THR A N 1
ATOM 2427 C CA . THR A 1 291 ? 17.320 8.159 -6.837 1.00 90.50 291 THR A CA 1
ATOM 2428 C C . THR A 1 291 ? 17.199 6.801 -7.525 1.00 90.50 291 THR A C 1
ATOM 2430 O O . THR A 1 291 ? 17.358 5.758 -6.869 1.00 90.50 291 THR A O 1
ATOM 2433 N N . VAL A 1 292 ? 16.961 6.823 -8.835 1.00 93.25 292 VAL A N 1
ATOM 2434 C CA . VAL A 1 292 ? 16.917 5.650 -9.715 1.00 93.25 292 VAL A CA 1
ATOM 2435 C C . VAL A 1 292 ? 17.914 5.861 -10.852 1.00 93.25 292 VAL A C 1
ATOM 2437 O O . VAL A 1 292 ? 17.865 6.871 -11.546 1.00 93.25 292 VAL A O 1
ATOM 2440 N N . LEU A 1 293 ? 18.821 4.906 -11.019 1.00 94.19 293 LEU A N 1
ATOM 2441 C CA . LEU A 1 293 ? 19.788 4.847 -12.103 1.00 94.19 293 LEU A CA 1
ATOM 2442 C C . LEU A 1 293 ? 19.179 4.151 -13.317 1.00 94.19 293 LEU A C 1
ATOM 2444 O O . LEU A 1 293 ? 18.511 3.115 -13.198 1.00 94.19 293 LEU A O 1
ATOM 2448 N N . LEU A 1 294 ? 19.460 4.718 -14.480 1.00 94.94 294 LEU A N 1
ATOM 2449 C CA . LEU A 1 294 ? 19.046 4.253 -15.786 1.00 94.94 294 LEU A CA 1
ATOM 2450 C C . LEU A 1 294 ? 20.294 3.829 -16.555 1.00 94.94 294 LEU A C 1
ATOM 2452 O O . LEU A 1 294 ? 21.195 4.625 -16.793 1.00 94.94 294 LEU A O 1
ATOM 2456 N N . SER A 1 295 ? 20.344 2.551 -16.915 1.00 94.06 295 SER A N 1
ATOM 2457 C CA . SER A 1 295 ? 21.297 2.035 -17.901 1.00 94.06 295 SER A CA 1
ATOM 2458 C C . SER A 1 295 ? 20.884 2.436 -19.325 1.00 94.06 295 SER A C 1
ATOM 2460 O O . SER A 1 295 ? 19.679 2.611 -19.545 1.00 94.06 295 SER A O 1
ATOM 2462 N N . PRO A 1 296 ? 21.805 2.432 -20.308 1.00 94.06 296 PRO A N 1
ATOM 2463 C CA . PRO A 1 296 ? 21.471 2.708 -21.710 1.00 94.06 296 PRO A CA 1
ATOM 2464 C C . PRO A 1 296 ? 20.303 1.866 -22.241 1.00 94.06 296 PRO A C 1
ATOM 2466 O O . PRO A 1 296 ? 19.411 2.361 -22.920 1.00 94.06 296 PRO A O 1
ATOM 2469 N N . LEU A 1 297 ? 20.254 0.582 -21.863 1.00 95.88 297 LEU A N 1
ATOM 2470 C CA . LEU A 1 297 ? 19.168 -0.319 -22.256 1.00 95.88 297 LEU A CA 1
ATOM 2471 C C . LEU A 1 297 ? 17.810 0.122 -21.694 1.00 95.88 297 LEU A C 1
ATOM 2473 O O . LEU A 1 297 ? 16.798 0.052 -22.386 1.00 95.88 297 LEU A O 1
ATOM 2477 N N . SER A 1 298 ? 17.775 0.523 -20.422 1.00 96.06 298 SER A N 1
ATOM 2478 C CA . SER A 1 298 ? 16.534 0.964 -19.781 1.00 96.06 298 SER A CA 1
ATOM 2479 C C . SER A 1 298 ? 16.090 2.338 -20.263 1.00 96.06 298 SER A C 1
ATOM 2481 O O . SER A 1 298 ? 14.890 2.556 -20.349 1.00 96.06 298 SER A O 1
ATOM 2483 N N . GLU A 1 299 ? 17.026 3.232 -20.581 1.00 95.75 299 GLU A N 1
ATOM 2484 C CA . GLU A 1 299 ? 16.734 4.543 -21.168 1.00 95.75 299 GLU A CA 1
ATOM 2485 C C . GLU A 1 299 ? 16.068 4.373 -22.537 1.00 95.75 299 GLU A C 1
ATOM 2487 O O . GLU A 1 299 ? 14.910 4.747 -22.698 1.00 95.75 299 GLU A O 1
ATOM 2492 N N . LEU A 1 300 ? 16.714 3.636 -23.449 1.00 96.69 300 LEU A N 1
ATOM 2493 C CA . LEU A 1 300 ? 16.155 3.313 -24.765 1.00 96.69 300 LEU A CA 1
ATOM 2494 C C . LEU A 1 300 ? 14.769 2.655 -24.665 1.00 96.69 300 LEU A C 1
ATOM 2496 O O . LEU A 1 300 ? 13.848 2.971 -25.422 1.00 96.69 300 LEU A O 1
ATOM 2500 N N . ALA A 1 301 ? 14.601 1.731 -23.715 1.00 97.94 301 ALA A N 1
ATOM 2501 C CA . ALA A 1 301 ? 13.314 1.097 -23.474 1.00 97.94 301 ALA A CA 1
ATOM 2502 C C . ALA A 1 301 ? 12.247 2.102 -23.010 1.00 97.94 301 ALA A C 1
ATOM 2504 O O . ALA A 1 301 ? 11.109 2.021 -23.468 1.00 97.94 301 ALA A O 1
ATOM 2505 N N . ILE A 1 302 ? 12.585 3.022 -22.101 1.00 97.88 302 ILE A N 1
ATOM 2506 C CA . ILE A 1 302 ? 11.663 4.057 -21.614 1.00 97.88 302 ILE A CA 1
ATOM 2507 C C . ILE A 1 302 ? 11.292 5.022 -22.741 1.00 97.88 302 ILE A C 1
ATOM 2509 O O . ILE A 1 302 ? 10.103 5.296 -22.907 1.00 97.88 302 ILE A O 1
ATOM 2513 N N . ASP A 1 303 ? 12.253 5.462 -23.551 1.00 97.38 303 ASP A N 1
ATOM 2514 C CA . ASP A 1 303 ? 12.000 6.352 -24.689 1.00 97.38 303 ASP A CA 1
ATOM 2515 C C . ASP A 1 303 ? 10.991 5.736 -25.663 1.00 97.38 303 ASP A C 1
ATOM 2517 O O . ASP A 1 303 ? 10.002 6.370 -26.041 1.00 97.38 303 ASP A O 1
ATOM 2521 N N . LEU A 1 304 ? 11.168 4.455 -26.009 1.00 97.38 304 LEU A N 1
ATOM 2522 C CA . LEU A 1 304 ? 10.213 3.724 -26.846 1.00 97.38 304 LEU A CA 1
ATOM 2523 C C . LEU A 1 304 ? 8.850 3.537 -26.165 1.00 97.38 304 LEU A C 1
ATOM 2525 O O . LEU A 1 304 ? 7.812 3.632 -26.830 1.00 97.38 304 LEU A O 1
ATOM 2529 N N . ILE A 1 305 ? 8.822 3.295 -24.849 1.00 97.50 305 ILE A N 1
ATOM 2530 C CA . ILE A 1 305 ? 7.570 3.206 -24.087 1.00 97.50 305 ILE A CA 1
ATOM 2531 C C . ILE A 1 305 ? 6.788 4.520 -24.205 1.00 97.50 305 ILE A C 1
ATOM 2533 O O . ILE A 1 305 ? 5.604 4.482 -24.551 1.00 97.50 305 ILE A O 1
ATOM 2537 N N . ILE A 1 306 ? 7.442 5.659 -23.958 1.00 96.69 306 ILE A N 1
ATOM 2538 C CA . ILE A 1 306 ? 6.832 6.994 -24.006 1.00 96.69 306 ILE A CA 1
ATOM 2539 C C . ILE A 1 306 ? 6.380 7.319 -25.435 1.00 96.69 306 ILE A C 1
ATOM 2541 O O . ILE A 1 306 ? 5.214 7.668 -25.640 1.00 96.69 306 ILE A O 1
ATOM 2545 N N . LYS A 1 307 ? 7.241 7.100 -26.438 1.00 95.81 307 LYS A N 1
ATOM 2546 C CA . LYS A 1 307 ? 6.950 7.344 -27.863 1.00 95.81 307 LYS A CA 1
ATOM 2547 C C . LYS A 1 307 ? 5.652 6.677 -28.329 1.00 95.81 307 LYS A C 1
ATOM 2549 O O . LYS A 1 307 ? 4.848 7.289 -29.030 1.00 95.81 307 LYS A O 1
ATOM 2554 N N . HIS A 1 308 ? 5.423 5.424 -27.939 1.00 95.69 308 HIS A N 1
ATOM 2555 C CA . HIS A 1 308 ? 4.276 4.635 -28.403 1.00 95.69 308 HIS A CA 1
ATOM 2556 C C . HIS A 1 308 ? 3.036 4.710 -27.497 1.00 95.69 308 HIS A C 1
ATOM 2558 O O . HIS A 1 308 ? 2.016 4.077 -27.778 1.00 95.69 308 HIS A O 1
ATOM 2564 N N . LYS A 1 309 ? 3.069 5.519 -26.435 1.00 94.31 309 LYS A N 1
ATOM 2565 C CA . LYS A 1 309 ? 1.996 5.604 -25.438 1.00 94.31 309 LYS A CA 1
ATOM 2566 C C . LYS A 1 309 ? 0.645 6.041 -26.021 1.00 94.31 309 LYS A C 1
ATOM 2568 O O . LYS A 1 309 ? -0.389 5.459 -25.680 1.00 94.31 309 LYS A O 1
ATOM 2573 N N . LYS A 1 310 ? 0.651 7.005 -26.951 1.00 93.25 310 LYS A N 1
ATOM 2574 C CA . LYS A 1 310 ? -0.555 7.457 -27.671 1.00 93.25 310 LYS A CA 1
ATOM 2575 C C . LYS A 1 310 ? -1.131 6.352 -28.561 1.00 93.25 310 LYS A C 1
ATOM 2577 O O . LYS A 1 310 ? -2.335 6.111 -28.529 1.00 93.25 310 LYS A O 1
ATOM 2582 N N . ALA A 1 31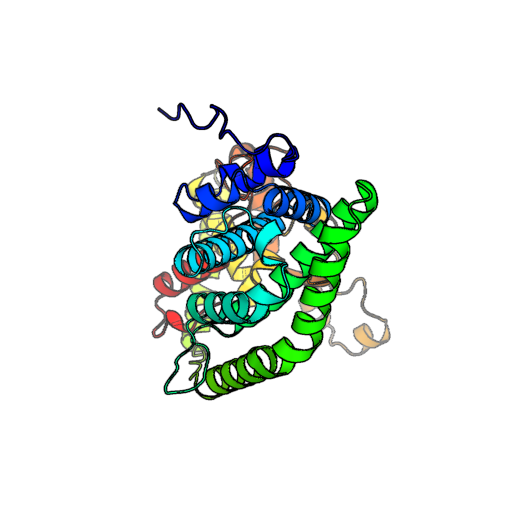1 ? -0.274 5.635 -29.292 1.00 93.31 311 ALA A N 1
ATOM 2583 C CA . ALA A 1 311 ? -0.675 4.508 -30.140 1.00 93.31 311 ALA A CA 1
ATOM 2584 C C . ALA A 1 311 ? -1.262 3.340 -29.323 1.00 93.31 311 ALA A C 1
ATOM 2586 O O . ALA A 1 311 ? -2.180 2.661 -29.771 1.00 93.31 311 ALA A O 1
ATOM 2587 N N . ALA A 1 312 ? -0.800 3.155 -28.083 1.00 92.69 312 ALA A N 1
ATOM 2588 C CA . ALA A 1 312 ? -1.344 2.175 -27.146 1.00 92.69 312 ALA A CA 1
ATOM 2589 C C . ALA A 1 312 ? -2.686 2.581 -26.497 1.00 92.69 312 ALA A C 1
ATOM 2591 O O . ALA A 1 312 ? -3.197 1.858 -25.634 1.00 92.69 312 ALA A O 1
ATOM 2592 N N . GLY A 1 313 ? -3.261 3.728 -26.883 1.00 92.00 313 GLY A N 1
ATOM 2593 C CA . GLY A 1 313 ? -4.553 4.208 -26.390 1.00 92.00 313 GLY A CA 1
ATOM 2594 C C . GLY A 1 313 ? -4.523 4.692 -24.939 1.00 92.00 313 GLY A C 1
ATOM 2595 O O . GLY A 1 313 ? -5.543 4.642 -24.248 1.00 92.00 313 GLY A O 1
ATOM 2596 N N . ILE A 1 314 ? -3.359 5.118 -24.440 1.00 93.75 314 ILE A N 1
ATOM 2597 C CA . ILE A 1 314 ? -3.241 5.669 -23.090 1.00 93.75 314 ILE A CA 1
ATOM 2598 C C . ILE A 1 314 ? -3.636 7.154 -23.106 1.00 93.75 314 ILE A C 1
ATOM 2600 O O . ILE A 1 314 ? -3.084 7.915 -23.898 1.00 93.75 314 ILE A O 1
ATOM 2604 N N . PRO A 1 315 ? -4.554 7.600 -22.227 1.00 90.81 315 PRO A N 1
ATOM 2605 C CA . PRO A 1 315 ? -4.920 9.011 -22.138 1.00 90.81 315 PRO A CA 1
ATOM 2606 C C . PRO A 1 315 ? -3.743 9.891 -21.703 1.00 90.81 315 PRO A C 1
ATOM 2608 O O . PRO A 1 315 ? -3.025 9.525 -20.772 1.00 90.81 315 PRO A O 1
ATOM 2611 N N . GLU A 1 316 ? -3.625 11.093 -22.271 1.00 89.44 316 GLU A N 1
ATOM 2612 C CA . GLU A 1 316 ? -2.576 12.078 -21.933 1.00 89.44 316 GLU A CA 1
ATOM 2613 C C . GLU A 1 316 ? -2.576 12.485 -20.449 1.00 89.44 316 GLU A C 1
ATOM 2615 O O . GLU A 1 316 ? -1.540 12.819 -19.876 1.00 89.44 316 GLU A O 1
ATOM 2620 N N . SER A 1 317 ? -3.731 12.388 -19.780 1.00 90.31 317 SER A N 1
ATOM 2621 C CA . SER A 1 317 ? -3.850 12.631 -18.337 1.00 90.31 317 SER A CA 1
ATOM 2622 C C . SER A 1 317 ? -3.081 11.621 -17.472 1.00 90.31 317 SER A C 1
ATOM 2624 O O . SER A 1 317 ? -2.863 11.864 -16.288 1.00 90.31 317 SER A O 1
ATOM 2626 N N . ASN A 1 318 ? -2.738 10.446 -18.012 1.00 91.94 318 ASN A N 1
ATOM 2627 C CA . ASN A 1 318 ? -1.962 9.441 -17.295 1.00 91.94 318 ASN A CA 1
ATOM 2628 C C . ASN A 1 318 ? -0.474 9.729 -17.493 1.00 91.94 318 ASN A C 1
ATOM 2630 O O . ASN A 1 318 ? 0.062 9.437 -18.553 1.00 91.94 318 ASN A O 1
ATOM 2634 N N . LYS A 1 319 ? 0.204 10.232 -16.460 1.00 93.56 319 LYS A N 1
ATOM 2635 C CA . LYS A 1 319 ? 1.633 10.585 -16.508 1.00 93.56 319 LYS A CA 1
ATOM 2636 C C . LYS A 1 319 ? 2.592 9.453 -16.147 1.00 93.56 319 LYS A C 1
ATOM 2638 O O . LYS A 1 319 ? 3.796 9.652 -16.180 1.00 93.56 319 LYS A O 1
ATOM 2643 N N . TYR A 1 320 ? 2.103 8.260 -15.807 1.00 95.38 320 TYR A N 1
ATOM 2644 C CA . TYR A 1 320 ? 2.983 7.140 -15.459 1.00 95.38 320 TYR A CA 1
ATOM 2645 C C . TYR A 1 320 ? 3.689 6.580 -16.696 1.00 95.38 320 TYR A C 1
ATOM 2647 O O . TYR A 1 320 ? 3.043 6.359 -17.722 1.00 95.38 320 TYR A O 1
ATOM 2655 N N . ILE A 1 321 ? 4.984 6.278 -16.575 1.00 96.19 321 ILE A N 1
ATOM 2656 C CA . ILE A 1 321 ? 5.745 5.584 -17.628 1.00 96.19 321 ILE A CA 1
ATOM 2657 C C . ILE A 1 321 ? 5.218 4.155 -17.764 1.00 96.19 321 ILE A C 1
ATOM 2659 O O . ILE A 1 321 ? 4.742 3.742 -18.819 1.00 96.19 321 ILE A O 1
ATOM 2663 N N . PHE A 1 322 ? 5.194 3.420 -16.649 1.00 96.62 322 PHE A N 1
ATOM 2664 C CA . PHE A 1 322 ? 4.685 2.047 -16.577 1.00 96.62 322 PHE A CA 1
ATOM 2665 C C . PHE A 1 322 ? 3.162 2.027 -16.418 1.00 96.62 322 PHE A C 1
ATOM 2667 O O . PHE A 1 322 ? 2.614 1.538 -15.426 1.00 96.62 322 PHE A O 1
ATOM 2674 N N . CYS A 1 323 ? 2.470 2.620 -17.385 1.00 94.25 323 CYS A N 1
ATOM 2675 C CA . CYS A 1 323 ? 1.025 2.785 -17.387 1.00 94.25 323 CYS A CA 1
ATOM 2676 C C . CYS A 1 323 ? 0.272 1.483 -17.718 1.00 94.25 323 CYS A C 1
ATOM 2678 O O . CYS A 1 323 ? 0.774 0.566 -18.364 1.00 94.25 323 CYS A O 1
ATOM 2680 N N . ARG A 1 324 ? -0.977 1.384 -17.250 1.00 90.69 324 ARG A N 1
ATOM 2681 C CA . ARG A 1 324 ? -1.856 0.237 -17.506 1.00 90.69 324 ARG A CA 1
ATOM 2682 C C . ARG A 1 324 ? -2.857 0.553 -18.619 1.00 90.69 324 ARG A C 1
ATOM 2684 O O . ARG A 1 324 ? -3.710 1.429 -18.454 1.00 90.69 324 ARG A O 1
ATOM 2691 N N . THR A 1 325 ? -2.823 -0.239 -19.690 1.00 86.88 325 THR A N 1
ATOM 2692 C CA . THR A 1 325 ? -3.813 -0.208 -20.781 1.00 86.88 325 THR A CA 1
ATOM 2693 C C . THR A 1 325 ? -5.212 -0.559 -20.276 1.00 86.88 325 THR A C 1
ATOM 2695 O O . THR A 1 325 ? -5.365 -1.488 -19.476 1.00 86.88 325 THR A O 1
ATOM 2698 N N . GLY A 1 326 ? -6.239 0.153 -20.748 1.00 80.31 326 GLY A N 1
ATOM 2699 C CA . GLY A 1 326 ? -7.634 -0.100 -20.361 1.00 80.31 326 GLY A CA 1
ATOM 2700 C C . GLY A 1 326 ? -7.931 0.172 -18.880 1.00 80.31 326 GLY A C 1
ATOM 2701 O O . GLY A 1 326 ? -8.868 -0.397 -18.317 1.00 80.31 326 GLY A O 1
ATOM 2702 N N . SER A 1 327 ? -7.117 0.996 -18.213 1.00 77.81 327 SER A N 1
ATOM 2703 C CA . SER A 1 327 ? -7.373 1.386 -16.828 1.00 77.81 327 SER A CA 1
ATOM 2704 C C . SER A 1 327 ? -8.587 2.318 -16.737 1.00 77.81 327 SER A C 1
ATOM 2706 O O . SER A 1 327 ? -8.738 3.275 -17.489 1.00 77.81 327 SER A O 1
ATOM 2708 N N . SER A 1 328 ? -9.477 2.036 -15.786 1.00 78.44 328 SER A N 1
ATOM 2709 C CA . SER A 1 328 ? -10.556 2.949 -15.407 1.00 78.44 328 SER A CA 1
ATOM 2710 C C . SER A 1 328 ? -10.087 3.906 -14.311 1.00 78.44 328 SER A C 1
ATOM 2712 O O . SER A 1 328 ? -9.141 3.599 -13.580 1.00 78.44 328 SER A O 1
ATOM 2714 N N . LYS A 1 329 ? -10.815 5.015 -14.104 1.00 74.75 329 LYS A N 1
ATOM 2715 C CA . LYS A 1 329 ? -10.561 5.974 -13.007 1.00 74.75 329 LYS A CA 1
ATOM 2716 C C . LYS A 1 329 ? -10.574 5.339 -11.600 1.00 74.75 329 LYS A C 1
ATOM 2718 O O . LYS A 1 329 ? -10.067 5.938 -10.658 1.00 74.75 329 LYS A O 1
ATOM 2723 N N . LEU A 1 330 ? -11.176 4.155 -11.446 1.00 76.81 330 LEU A N 1
ATOM 2724 C CA . LEU A 1 330 ? -11.238 3.402 -10.184 1.00 76.81 330 LEU A CA 1
ATOM 2725 C C . LEU A 1 330 ? -10.064 2.434 -10.004 1.00 76.81 330 LEU A C 1
ATOM 2727 O O . LEU A 1 330 ? -9.783 1.994 -8.890 1.00 76.81 330 LEU A O 1
ATOM 2731 N N . SER A 1 331 ? -9.405 2.074 -11.101 1.00 81.00 331 SER A N 1
ATOM 2732 C CA . SER A 1 331 ? -8.274 1.159 -11.104 1.00 81.00 331 SER A CA 1
ATOM 2733 C C . SER A 1 331 ? -6.953 1.918 -11.042 1.00 81.00 331 SER A C 1
ATOM 2735 O O . SER A 1 331 ? -6.875 3.110 -11.338 1.00 81.00 331 SER A O 1
ATOM 2737 N N . LYS A 1 332 ? -5.887 1.211 -10.672 1.00 86.88 332 LYS A N 1
ATOM 2738 C CA . LYS A 1 332 ? -4.538 1.767 -10.758 1.00 86.88 332 LYS A CA 1
ATOM 2739 C C . LYS A 1 332 ? -4.190 2.018 -12.221 1.00 86.88 332 LYS A C 1
ATOM 2741 O O . LYS A 1 332 ? -4.321 1.119 -13.050 1.00 86.88 332 LYS A O 1
ATOM 2746 N N . GLN A 1 333 ? -3.731 3.234 -12.494 1.00 90.81 333 GLN A N 1
ATOM 2747 C CA . GLN A 1 333 ? -3.329 3.686 -13.827 1.00 90.81 333 GLN A CA 1
ATOM 2748 C C . GLN A 1 333 ? -1.925 3.207 -14.230 1.00 90.81 333 GLN A C 1
ATOM 2750 O O . GLN A 1 333 ? -1.496 3.454 -15.353 1.00 90.81 333 GLN A O 1
ATOM 2755 N N . TYR A 1 334 ? -1.237 2.502 -13.329 1.00 93.44 334 TYR A N 1
ATOM 2756 C CA . TYR A 1 334 ? 0.093 1.931 -13.507 1.00 93.44 334 TYR A CA 1
ATOM 2757 C C . TYR A 1 334 ? 0.099 0.417 -13.262 1.00 93.44 334 TYR A C 1
ATOM 2759 O O . TYR A 1 334 ? -0.786 -0.136 -12.591 1.00 93.44 334 TYR A O 1
ATOM 2767 N N . ILE A 1 335 ? 1.105 -0.256 -13.811 1.00 94.38 335 ILE A N 1
ATOM 2768 C CA . ILE A 1 335 ? 1.334 -1.692 -13.649 1.00 94.38 335 ILE A CA 1
ATOM 2769 C C . ILE A 1 335 ? 1.997 -1.956 -12.293 1.00 94.38 335 ILE A C 1
ATOM 2771 O O . ILE A 1 335 ? 2.831 -1.187 -11.838 1.00 94.38 335 ILE A O 1
ATOM 2775 N N . ARG A 1 336 ? 1.621 -3.047 -11.619 1.00 93.06 336 ARG A N 1
ATOM 2776 C CA . ARG A 1 336 ? 2.164 -3.397 -10.298 1.00 93.06 336 ARG A CA 1
ATOM 2777 C C . ARG A 1 336 ? 3.424 -4.239 -10.426 1.00 93.06 336 ARG A C 1
ATOM 2779 O O . ARG A 1 336 ? 3.368 -5.304 -11.035 1.00 93.06 336 ARG A O 1
ATOM 2786 N N . ALA A 1 337 ? 4.505 -3.833 -9.764 1.00 94.88 337 ALA A N 1
ATOM 2787 C CA . ALA A 1 337 ? 5.774 -4.551 -9.868 1.00 94.88 337 ALA A CA 1
ATOM 2788 C C . ALA A 1 337 ? 5.784 -5.873 -9.074 1.00 94.88 337 ALA A C 1
ATOM 2790 O O . ALA A 1 337 ? 6.254 -6.884 -9.579 1.00 94.88 337 ALA A O 1
ATOM 2791 N N . CYS A 1 338 ? 5.200 -5.938 -7.866 1.00 93.31 338 CYS A N 1
ATOM 2792 C CA . CYS A 1 338 ? 5.253 -7.178 -7.065 1.00 93.31 338 CYS A CA 1
ATOM 2793 C C . CYS A 1 338 ? 4.629 -8.411 -7.761 1.00 93.31 338 CYS A C 1
ATOM 2795 O O . CYS A 1 338 ? 5.268 -9.464 -7.751 1.00 93.31 338 CYS A O 1
ATOM 2797 N N . PRO A 1 339 ? 3.419 -8.334 -8.362 1.00 94.56 339 PRO A N 1
ATOM 2798 C CA . PRO A 1 339 ? 2.858 -9.460 -9.111 1.00 94.56 339 PRO A CA 1
ATOM 2799 C C . PRO A 1 339 ? 3.701 -9.843 -10.332 1.00 94.56 339 PRO A C 1
ATOM 2801 O O . PRO A 1 339 ? 3.862 -11.029 -10.595 1.00 94.56 339 PRO A O 1
ATOM 2804 N N . LEU A 1 340 ? 4.270 -8.857 -11.032 1.00 96.12 340 LEU A N 1
ATOM 2805 C CA . LEU A 1 340 ? 5.131 -9.094 -12.192 1.00 96.12 340 LEU A CA 1
ATOM 2806 C C . LEU A 1 340 ? 6.449 -9.768 -11.818 1.00 96.12 340 LEU A C 1
ATOM 2808 O O . LEU A 1 340 ? 6.843 -10.724 -12.470 1.00 96.12 340 LEU A O 1
ATOM 2812 N N . LEU A 1 341 ? 7.113 -9.322 -10.749 1.00 96.06 341 LEU A N 1
ATOM 2813 C CA . LEU A 1 341 ? 8.333 -9.967 -10.265 1.00 96.06 341 LEU A CA 1
ATOM 2814 C C . LEU A 1 341 ? 8.066 -11.432 -9.904 1.00 96.06 341 LEU A C 1
ATOM 2816 O O . LEU A 1 341 ? 8.854 -12.308 -10.246 1.00 96.06 341 LEU A O 1
ATOM 2820 N N . ARG A 1 342 ? 6.919 -11.711 -9.267 1.00 95.62 342 ARG A N 1
ATOM 2821 C CA . ARG A 1 342 ? 6.488 -13.088 -9.004 1.00 95.62 342 ARG A CA 1
ATOM 2822 C C . ARG A 1 342 ? 6.301 -13.869 -10.303 1.00 95.62 342 ARG A C 1
ATOM 2824 O O . ARG A 1 342 ? 6.807 -14.979 -10.388 1.00 95.62 342 ARG A O 1
ATOM 2831 N N . GLN A 1 343 ? 5.609 -13.309 -11.290 1.00 97.00 343 GLN A N 1
ATOM 2832 C CA . GLN A 1 343 ? 5.425 -13.945 -12.593 1.00 97.00 343 GLN A CA 1
ATOM 2833 C C . GLN A 1 343 ? 6.776 -14.263 -13.258 1.00 97.00 343 GLN A C 1
ATOM 2835 O O . GLN A 1 343 ? 7.074 -15.426 -13.508 1.00 97.00 343 GLN A O 1
ATOM 2840 N N . PHE A 1 344 ? 7.638 -13.264 -13.453 1.00 97.50 344 PHE A N 1
ATOM 2841 C CA . PHE A 1 344 ? 8.920 -13.445 -14.137 1.00 97.50 344 PHE A CA 1
ATOM 2842 C C . PHE A 1 344 ? 9.894 -14.352 -13.394 1.00 97.50 344 PHE A C 1
ATOM 2844 O O . PHE A 1 344 ? 10.673 -15.039 -14.041 1.00 97.50 344 PHE A O 1
ATOM 2851 N N . SER A 1 345 ? 9.830 -14.419 -12.061 1.00 96.50 345 SER A N 1
ATOM 2852 C CA . SER A 1 345 ? 10.629 -15.399 -11.318 1.00 96.50 345 SER A CA 1
ATOM 2853 C C . SER A 1 345 ? 10.282 -16.844 -11.685 1.00 96.50 345 SER A C 1
ATOM 2855 O O . SER A 1 345 ? 11.172 -17.681 -11.727 1.00 96.50 345 SER A O 1
ATOM 2857 N N . MET A 1 346 ? 9.005 -17.131 -11.968 1.00 97.31 346 MET A N 1
ATOM 2858 C CA . MET A 1 346 ? 8.564 -18.468 -12.373 1.00 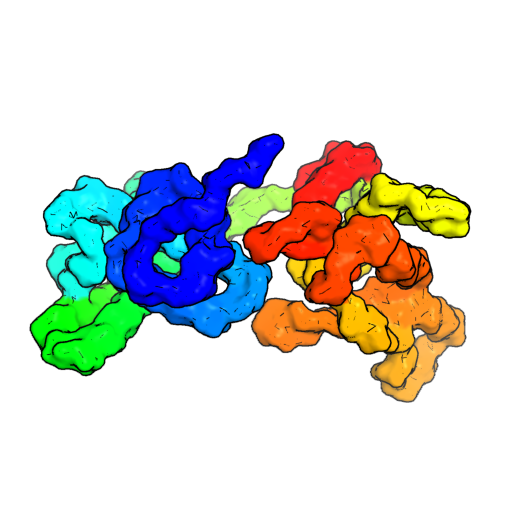97.31 346 MET A CA 1
ATOM 2859 C C . MET A 1 346 ? 8.946 -18.757 -13.828 1.00 97.31 346 MET A C 1
ATOM 2861 O O . MET A 1 346 ? 9.228 -19.897 -14.174 1.00 97.31 346 MET A O 1
ATOM 2865 N N . GLU A 1 347 ? 8.953 -17.729 -14.679 1.00 97.25 347 GLU A N 1
ATOM 2866 C CA . GLU A 1 347 ? 9.228 -17.864 -16.114 1.00 97.25 347 GLU A CA 1
ATOM 2867 C C . GLU A 1 347 ? 10.728 -17.900 -16.448 1.00 97.25 347 GLU A C 1
ATOM 2869 O O . GLU A 1 347 ? 11.105 -18.430 -17.489 1.00 97.25 347 GLU A O 1
ATOM 2874 N N . CYS A 1 348 ? 11.603 -17.359 -15.591 1.00 96.69 348 CYS A N 1
ATOM 2875 C CA . CYS A 1 348 ? 13.034 -17.239 -15.893 1.00 96.69 348 CYS A CA 1
ATOM 2876 C C . CYS A 1 348 ? 13.845 -18.535 -15.710 1.00 96.69 348 CYS A C 1
ATOM 2878 O O . CYS A 1 348 ? 15.062 -18.519 -15.898 1.00 96.69 348 CYS A O 1
ATOM 2880 N N . GLY A 1 349 ? 13.207 -19.644 -15.320 1.00 96.25 349 GLY A N 1
ATOM 2881 C CA . GLY A 1 349 ? 13.881 -20.927 -15.083 1.00 96.25 349 GLY A CA 1
ATOM 2882 C C . GLY A 1 349 ? 14.740 -20.961 -13.811 1.00 96.25 349 GLY A C 1
ATOM 2883 O O . GLY A 1 349 ? 15.692 -21.745 -13.724 1.00 96.25 349 GLY A O 1
ATOM 2884 N N . ALA A 1 350 ? 14.451 -20.088 -12.841 1.00 96.12 350 ALA A N 1
ATOM 2885 C CA . ALA A 1 350 ? 15.065 -20.129 -11.517 1.00 96.12 350 ALA A CA 1
ATOM 2886 C C . ALA A 1 350 ? 14.763 -21.461 -10.811 1.00 96.12 350 ALA A C 1
ATOM 2888 O O . ALA A 1 350 ? 13.668 -22.003 -10.949 1.00 96.12 350 ALA A O 1
ATOM 2889 N N . ALA A 1 351 ? 15.729 -21.977 -10.052 1.00 95.12 351 ALA A N 1
ATOM 2890 C CA . ALA A 1 351 ? 15.540 -23.178 -9.243 1.00 95.12 351 ALA A CA 1
ATOM 2891 C C . ALA A 1 351 ? 14.629 -22.901 -8.035 1.00 95.12 351 ALA A C 1
ATOM 2893 O O . ALA A 1 351 ? 13.780 -23.723 -7.702 1.00 95.12 351 ALA A O 1
ATOM 2894 N N . PHE A 1 352 ? 14.770 -21.717 -7.430 1.00 93.62 352 PHE A N 1
ATOM 2895 C CA . PHE A 1 352 ? 14.016 -21.268 -6.258 1.00 93.62 352 PHE A CA 1
ATOM 2896 C C . PHE A 1 352 ? 13.274 -19.962 -6.565 1.00 93.62 352 PHE A C 1
ATOM 2898 O O . PHE A 1 352 ? 13.598 -18.901 -6.012 1.00 93.62 352 PHE A O 1
ATOM 2905 N N . PRO A 1 353 ? 12.283 -19.975 -7.472 1.00 93.19 353 PRO A N 1
ATOM 2906 C CA . PRO A 1 353 ? 11.608 -18.760 -7.918 1.00 93.19 353 PRO A CA 1
ATOM 2907 C C . PRO A 1 353 ? 10.921 -18.005 -6.769 1.00 93.19 353 PRO A C 1
ATOM 2909 O O . PRO A 1 353 ? 10.781 -16.787 -6.825 1.00 93.19 353 PRO A O 1
ATOM 2912 N N . GLU A 1 354 ? 10.513 -18.680 -5.694 1.00 92.44 354 GLU A N 1
ATOM 2913 C CA . GLU A 1 354 ? 9.948 -18.102 -4.469 1.00 92.44 354 GLU A CA 1
ATOM 2914 C C . GLU A 1 354 ? 10.909 -17.243 -3.647 1.00 92.44 354 GLU A C 1
ATOM 2916 O O . GLU A 1 354 ? 10.437 -16.377 -2.908 1.00 92.44 354 GLU A O 1
ATOM 2921 N N . SER A 1 355 ? 12.221 -17.418 -3.816 1.00 91.44 355 SER A N 1
ATOM 2922 C CA . SER A 1 355 ? 13.243 -16.571 -3.189 1.00 91.44 355 SER A CA 1
ATOM 2923 C C . SER A 1 355 ? 13.427 -15.226 -3.917 1.00 91.44 355 SER A C 1
ATOM 2925 O O . SER A 1 355 ? 13.822 -14.227 -3.313 1.00 91.44 355 SER A O 1
ATOM 2927 N N . LEU A 1 356 ? 13.057 -15.152 -5.203 1.00 92.25 356 LEU A N 1
ATOM 2928 C CA . LEU A 1 356 ? 13.112 -13.945 -6.035 1.00 92.25 356 LEU A CA 1
ATOM 2929 C C . LEU A 1 356 ? 11.874 -13.068 -5.806 1.00 92.25 356 LEU A C 1
AT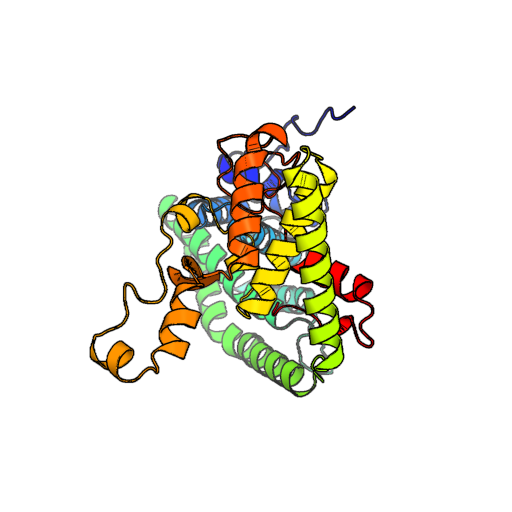OM 2931 O O . LEU A 1 356 ? 10.935 -13.013 -6.608 1.00 92.25 356 LEU A O 1
ATOM 2935 N N . ARG A 1 357 ? 11.834 -12.391 -4.658 1.00 89.12 357 ARG A N 1
ATOM 2936 C CA . ARG A 1 357 ? 10.715 -11.528 -4.251 1.00 89.12 357 ARG A CA 1
ATOM 2937 C C . ARG A 1 357 ? 11.209 -10.149 -3.832 1.00 89.12 357 ARG A C 1
ATOM 2939 O O . ARG A 1 357 ? 12.307 -9.982 -3.315 1.00 89.12 357 ARG A O 1
ATOM 2946 N N . GLY A 1 358 ? 10.360 -9.146 -4.041 1.00 78.94 358 GLY A N 1
ATOM 2947 C CA . GLY A 1 358 ? 10.589 -7.805 -3.511 1.00 78.94 358 GLY A CA 1
ATOM 2948 C C . GLY A 1 358 ? 10.337 -7.763 -2.006 1.00 78.94 358 GLY A C 1
ATOM 2949 O O . GLY A 1 358 ? 9.602 -8.590 -1.465 1.00 78.94 358 GLY A O 1
ATOM 2950 N N . THR A 1 359 ? 10.899 -6.762 -1.332 1.00 65.25 359 THR A N 1
ATOM 2951 C CA . THR A 1 359 ? 10.546 -6.483 0.063 1.00 65.25 359 THR A CA 1
ATOM 2952 C C . THR A 1 359 ? 9.089 -6.016 0.137 1.00 65.25 359 THR A C 1
ATOM 2954 O O . THR A 1 359 ? 8.708 -5.038 -0.511 1.00 65.25 359 THR A O 1
ATOM 2957 N N . THR A 1 360 ? 8.263 -6.764 0.873 1.00 47.12 360 THR A N 1
ATOM 2958 C CA . THR A 1 360 ? 6.857 -6.433 1.172 1.00 47.12 360 THR A CA 1
ATOM 2959 C C . THR A 1 360 ? 6.735 -5.465 2.329 1.00 47.12 360 THR A C 1
ATOM 2961 O O . THR A 1 360 ? 7.457 -5.688 3.330 1.00 47.12 360 THR A O 1
#

Organism: Eumeta variegata (NCBI:txid151549)

Sequence (360 aa):
MISSRRLTQYIHEEANEMLKTRIFPVLRNDKITNTIRYDDLLIKFGNKLSEKYSLSHQHDMVRSHLRLLGRFKLAFINLCPKVELFKEIYKPQLYNDCVKALREVSGWDNNMMWFKSPAVAQSLTSLIKKCGYKQRTEYIKTQEDGPKKDLEDFLLLWEEETPTLINKKALEDQSNYKRSKKTILPPKEDINKLYNFLKSKISTAIKVLEKEFVLESWKELMKATLIYLQIFNRRRAGDLERITEDNYDNQENITDNMDSEQVENMSKESLEFAKQYRRITTRGKLNRTVTVLLSPLSELAIDLIIKHKKAAGIPESNKYIFCRTGSSKLSKQYIRACPLLRQFSMECGAAFPESLRGTT

Nearest PDB structures (foldseek):
  3c3r-assembly1_A  TM=3.807E-01  e=6.101E+00  unclassified

Solvent-accessible surface area (backbone atoms only — not comparable to full-atom values): 20121 Å² total; per-residue (Å²): 139,93,76,83,81,82,73,70,80,84,53,42,84,87,46,40,69,58,44,66,68,52,43,56,77,69,50,67,95,46,73,42,49,59,65,38,40,69,25,66,58,58,34,56,46,48,42,56,46,47,70,76,40,72,50,79,82,44,41,60,54,53,48,50,51,54,46,52,51,17,47,37,50,53,44,35,29,74,76,40,74,90,49,86,50,76,70,63,57,42,35,53,89,40,48,67,53,51,53,50,20,45,35,59,76,15,42,52,36,88,87,79,70,44,46,76,34,23,70,51,39,51,49,47,60,53,48,54,53,52,46,49,56,50,52,47,54,48,27,64,74,70,67,39,63,67,69,36,49,37,32,51,53,26,49,51,53,49,65,68,47,40,50,68,77,43,45,52,52,24,51,50,43,50,48,52,51,58,71,69,52,83,77,68,74,59,52,69,68,37,53,49,33,39,51,52,44,31,51,51,49,32,56,52,24,48,63,47,52,75,74,46,91,45,68,68,42,54,51,50,28,43,55,29,45,54,47,44,49,31,63,76,59,70,50,50,46,75,64,58,36,63,40,32,49,74,33,57,76,60,48,41,51,58,64,80,78,53,54,70,72,61,56,69,74,45,54,71,67,58,49,58,58,43,61,56,25,36,34,29,58,42,78,36,78,94,76,34,83,37,79,43,70,33,48,58,70,52,44,56,50,47,53,54,49,60,71,45,34,63,82,59,69,48,59,84,89,60,51,43,67,40,47,35,77,90,50,50,97,75,47,67,57,37,45,66,42,65,66,47,41,51,52,47,24,65,71,33,71,32,90,58,30,84,37,47,64,77,83,128

pLDDT: mean 89.94, std 10.66, range [31.27, 98.31]